Protein AF-K0VR30-F1 (afdb_monomer_lite)

Secondary structure (DSSP, 8-state):
-EEEEEE-SSSTT-EEEEETTEE--TTSS-HHHHHHHHHHHGGGTEE----S-GGG-S-GGG--SEEEEGGGS--HHHHSPPHHHHHHHHTT---HHHHHHHHHHHHHHHHHHHHHHHHHHHHHHHHHHHHHHTT--GGGS-HHHHHHH-HHHHHHHHHHHHHHHTT-TT---HHHHHHHHHHHHH-HHHHTT--GGGTTTTS-HHHHHHHHHHHHHHHTT-HHHHHHHHHHHHHHHHHHHHHHHTT---TT--HHHHHHHHHHHHHHHHHHHHHHHHHHHHTTTPPP-HHHHHHHHHHHHHHHHHS---S-----------TTTS-HHHHHHHHHHHHHHHTSPPPHHHHHHHHHHHHHHHHHHT-TT-PPPP-

Structure (mmCIF, N/CA/C/O backbone):
data_AF-K0VR30-F1
#
_entry.id   AF-K0VR30-F1
#
loop_
_atom_site.group_PDB
_atom_site.id
_atom_site.type_symbol
_atom_site.label_atom_id
_atom_site.label_alt_id
_atom_site.label_comp_id
_atom_site.label_asym_id
_atom_site.label_entity_id
_atom_site.label_seq_id
_atom_site.pdbx_PDB_ins_code
_atom_site.Cartn_x
_atom_site.Cartn_y
_atom_site.Cartn_z
_atom_site.occupancy
_atom_site.B_iso_or_equiv
_atom_site.auth_seq_id
_atom_site.auth_comp_id
_atom_site.auth_asym_id
_atom_site.auth_atom_id
_atom_site.pdbx_PDB_model_num
ATOM 1 N N . GLY A 1 1 ? -15.282 23.813 6.719 1.00 61.53 1 GLY A N 1
ATOM 2 C CA . GLY A 1 1 ? -13.921 24.249 6.350 1.00 61.53 1 GLY A CA 1
ATOM 3 C C . GLY A 1 1 ? -13.277 23.206 5.471 1.00 61.53 1 GLY A C 1
ATOM 4 O O . GLY A 1 1 ? -12.903 23.521 4.351 1.00 61.53 1 GLY A O 1
ATOM 5 N N . LEU A 1 2 ? -13.187 21.976 5.981 1.00 75.00 2 LEU A N 1
ATOM 6 C CA . LEU A 1 2 ? -12.852 20.791 5.201 1.00 75.00 2 LEU A CA 1
ATOM 7 C C . LEU A 1 2 ? -13.997 20.460 4.234 1.00 75.00 2 LEU A C 1
ATOM 9 O O . LEU A 1 2 ? -15.159 20.566 4.629 1.00 75.00 2 LEU A O 1
ATOM 13 N N . GLN A 1 3 ? -13.673 20.102 2.997 1.00 76.25 3 GLN A N 1
ATOM 14 C CA . GLN A 1 3 ? -14.635 19.766 1.947 1.00 76.25 3 GLN A CA 1
ATOM 15 C C . GLN A 1 3 ? -14.002 18.841 0.904 1.00 76.25 3 GLN A C 1
ATOM 17 O O . GLN A 1 3 ? -12.782 18.805 0.779 1.00 76.25 3 GLN A O 1
ATOM 22 N N . ILE A 1 4 ? -14.821 18.131 0.133 1.00 75.38 4 ILE A N 1
ATOM 23 C CA . ILE A 1 4 ? -14.371 17.415 -1.067 1.00 75.38 4 ILE A CA 1
ATOM 24 C C . ILE A 1 4 ? -14.332 18.422 -2.220 1.00 75.38 4 ILE A C 1
ATOM 26 O O . ILE A 1 4 ? -15.285 19.182 -2.393 1.00 75.38 4 ILE A O 1
ATOM 30 N N . ILE A 1 5 ? -13.234 18.462 -2.975 1.00 73.75 5 ILE A N 1
ATOM 31 C CA . ILE A 1 5 ? -13.038 19.441 -4.060 1.00 73.75 5 ILE A CA 1
ATOM 32 C C . ILE A 1 5 ? -12.992 18.819 -5.456 1.00 73.75 5 ILE A C 1
ATOM 34 O O . ILE A 1 5 ? -13.353 19.492 -6.418 1.00 73.75 5 ILE A O 1
ATOM 38 N N . SER A 1 6 ? -12.592 17.554 -5.582 1.00 66.12 6 SER A N 1
ATOM 39 C CA . SER A 1 6 ? -12.553 16.846 -6.866 1.00 66.12 6 SER A CA 1
ATOM 40 C C . SER A 1 6 ? -12.488 15.334 -6.677 1.00 66.12 6 SER A C 1
ATOM 42 O O . SER A 1 6 ? -12.072 14.843 -5.629 1.00 66.12 6 SER A O 1
ATOM 44 N N . SER A 1 7 ? -12.880 14.591 -7.712 1.00 61.94 7 SER A N 1
ATOM 45 C CA . SER A 1 7 ? -12.456 13.200 -7.893 1.00 61.94 7 SER A CA 1
ATOM 46 C C . SER A 1 7 ? -10.971 13.173 -8.254 1.00 61.94 7 SER A C 1
ATOM 48 O O . SER A 1 7 ? -10.553 13.918 -9.147 1.00 61.94 7 SER A O 1
ATOM 50 N N . SER A 1 8 ? -10.193 12.314 -7.603 1.00 60.81 8 SER A N 1
ATOM 51 C CA . SER A 1 8 ? -8.756 12.224 -7.853 1.00 60.81 8 SER A CA 1
ATOM 52 C C . SER A 1 8 ? -8.452 11.256 -8.999 1.00 60.81 8 SER A C 1
ATOM 54 O O . SER A 1 8 ? -9.124 10.242 -9.179 1.00 60.81 8 SER A O 1
ATOM 56 N N . LYS A 1 9 ? -7.438 11.573 -9.814 1.00 52.28 9 LYS A N 1
ATOM 57 C CA . LYS A 1 9 ? -7.102 10.820 -11.041 1.00 52.28 9 LYS A CA 1
ATOM 58 C C . LYS A 1 9 ? -6.224 9.582 -10.806 1.00 52.28 9 LYS A C 1
ATOM 60 O O . LYS A 1 9 ? -5.851 8.928 -11.772 1.00 52.28 9 LYS A O 1
ATOM 65 N N . GLY A 1 10 ? -5.876 9.269 -9.557 1.00 47.31 10 GLY A N 1
ATOM 66 C CA . GLY A 1 10 ? -4.815 8.306 -9.242 1.00 47.31 10 GLY A CA 1
ATOM 67 C C . GLY A 1 10 ? -5.242 7.012 -8.542 1.00 47.31 10 GLY A C 1
ATOM 68 O O . GLY A 1 10 ? -4.410 6.126 -8.380 1.00 47.31 10 GLY A O 1
ATOM 69 N N . ALA A 1 11 ? -6.498 6.891 -8.105 1.00 50.56 11 ALA A N 1
ATOM 70 C CA . ALA A 1 11 ? -7.054 5.666 -7.527 1.00 50.56 11 ALA A CA 1
ATOM 71 C C . ALA A 1 11 ? -8.573 5.595 -7.779 1.00 50.56 11 ALA A C 1
ATOM 73 O O . ALA A 1 11 ? -9.227 6.644 -7.807 1.00 50.56 11 ALA A O 1
ATOM 74 N N . PRO A 1 12 ? -9.153 4.398 -7.976 1.00 51.44 12 PRO A N 1
ATOM 75 C CA . PRO A 1 12 ? -10.599 4.262 -8.116 1.00 51.44 12 PRO A CA 1
ATOM 76 C C . PRO A 1 12 ? -11.307 4.819 -6.867 1.00 51.44 12 PRO A C 1
ATOM 78 O O . PRO A 1 12 ? -10.775 4.746 -5.758 1.00 51.44 12 PRO A O 1
ATOM 81 N N . ASP A 1 13 ? -12.427 5.511 -7.098 1.00 61.06 13 ASP A N 1
ATOM 82 C CA . ASP A 1 13 ? -13.278 6.179 -6.098 1.00 61.06 13 ASP A CA 1
ATOM 83 C C . ASP A 1 13 ? -12.551 7.090 -5.091 1.00 61.06 13 ASP A C 1
ATOM 85 O O . ASP A 1 13 ? -13.059 7.395 -4.009 1.00 61.06 13 ASP A O 1
ATOM 89 N N . SER A 1 14 ? -11.361 7.571 -5.456 1.00 67.25 14 SER A N 1
ATOM 90 C CA . SER A 1 14 ? -10.595 8.505 -4.638 1.00 67.25 14 SER A CA 1
ATOM 91 C C . SER A 1 14 ? -11.069 9.948 -4.813 1.00 67.25 14 SER A C 1
ATOM 93 O O . SER A 1 14 ? -11.477 10.387 -5.892 1.00 67.25 14 SER A O 1
ATOM 95 N N . VAL A 1 15 ? -11.010 10.708 -3.723 1.00 69.81 15 VAL A N 1
ATOM 96 C CA . VAL A 1 15 ? -11.437 12.105 -3.656 1.00 69.81 15 VAL A CA 1
ATOM 97 C C . VAL A 1 15 ? -10.327 12.972 -3.092 1.00 69.81 15 VAL A C 1
ATOM 99 O O . VAL A 1 15 ? -9.648 12.596 -2.138 1.00 69.81 15 VAL A O 1
ATOM 102 N N . ASP A 1 16 ? -10.165 14.160 -3.659 1.00 74.19 16 ASP A N 1
ATOM 103 C CA . ASP A 1 16 ? -9.279 15.180 -3.120 1.00 74.19 16 ASP A CA 1
ATOM 104 C C . ASP A 1 16 ? -10.036 16.019 -2.090 1.00 74.19 16 ASP A C 1
ATOM 106 O O . ASP A 1 16 ? -11.100 16.589 -2.362 1.00 74.19 16 ASP A O 1
ATOM 110 N N . LEU A 1 17 ? -9.474 16.107 -0.888 1.00 77.50 17 LEU A N 1
ATOM 111 C CA . LEU A 1 17 ? -9.947 16.990 0.164 1.00 77.50 17 LEU A CA 1
ATOM 112 C C . LEU A 1 17 ? -9.345 18.389 -0.015 1.00 77.50 17 LEU A C 1
ATOM 114 O O . LEU A 1 17 ? -8.188 18.573 -0.404 1.00 77.50 17 LEU A O 1
ATOM 118 N N . GLY A 1 18 ? -10.129 19.396 0.347 1.00 77.94 18 GLY A N 1
ATOM 119 C CA . GLY A 1 18 ? -9.718 20.787 0.409 1.00 77.94 18 GLY A CA 1
ATOM 120 C C . GLY A 1 18 ? -10.077 21.446 1.735 1.00 77.94 18 GLY A C 1
ATOM 121 O O . GLY A 1 18 ? -11.019 21.052 2.420 1.00 77.94 18 GLY A O 1
ATOM 122 N N . TRP A 1 19 ? -9.329 22.486 2.088 1.00 79.69 19 TRP A N 1
ATOM 123 C CA . TRP A 1 19 ? -9.576 23.348 3.235 1.00 79.69 19 TRP A CA 1
ATOM 124 C C . TRP A 1 19 ? -9.890 24.763 2.746 1.00 79.69 19 TRP A C 1
ATOM 126 O O . TRP A 1 19 ? -9.107 25.365 2.016 1.00 79.69 19 TRP A O 1
ATOM 136 N N . LYS A 1 20 ? -11.058 25.297 3.126 1.00 80.69 20 LYS A N 1
ATOM 137 C CA . LYS A 1 20 ? -11.549 26.628 2.715 1.00 80.69 20 LYS A CA 1
ATOM 138 C C . LYS A 1 20 ? -11.527 26.847 1.190 1.00 80.69 20 LYS A C 1
ATOM 140 O O . LYS A 1 20 ? -11.159 27.919 0.722 1.00 80.69 20 LYS A O 1
ATOM 145 N N . GLY A 1 21 ? -11.909 25.835 0.412 1.00 70.69 21 GLY A N 1
ATOM 146 C CA . GLY A 1 21 ? -11.935 25.936 -1.053 1.00 70.69 21 GLY A CA 1
ATOM 147 C C . GLY A 1 21 ? -10.614 25.635 -1.756 1.00 70.69 21 GLY A C 1
ATOM 148 O O . GLY A 1 21 ? -10.618 25.505 -2.975 1.00 70.69 21 GLY A O 1
ATOM 149 N N . GLN A 1 22 ? -9.505 25.483 -1.028 1.00 72.12 22 GLN A N 1
ATOM 150 C CA . GLN A 1 22 ? -8.202 25.168 -1.614 1.00 72.12 22 GLN A CA 1
ATOM 151 C C . GLN A 1 22 ? -7.828 23.708 -1.393 1.00 72.12 22 GLN A C 1
ATOM 153 O O . GLN A 1 22 ? -8.133 23.142 -0.345 1.00 72.12 22 GLN A O 1
ATOM 158 N N . ALA A 1 23 ? -7.144 23.104 -2.365 1.00 70.31 23 ALA A N 1
ATOM 159 C CA . ALA A 1 23 ? -6.596 21.761 -2.217 1.00 70.31 23 ALA A CA 1
ATOM 160 C C . ALA A 1 23 ? -5.686 21.678 -0.990 1.00 70.31 23 ALA A C 1
ATOM 162 O O . ALA A 1 23 ? -4.844 22.552 -0.777 1.00 70.31 23 ALA A O 1
ATOM 163 N N . LEU A 1 24 ? -5.852 20.620 -0.194 1.00 69.31 24 LEU A N 1
ATOM 164 C CA . LEU A 1 24 ? -4.962 20.314 0.922 1.00 69.31 24 LEU A CA 1
ATOM 165 C C . LEU A 1 24 ? -3.588 19.941 0.356 1.00 69.31 24 LEU A C 1
ATOM 167 O O . LEU A 1 24 ? -3.337 18.781 0.063 1.00 69.31 24 LEU A O 1
ATOM 171 N N . LYS A 1 25 ? -2.729 20.939 0.142 1.00 63.75 25 LYS A N 1
ATOM 172 C CA . LYS A 1 25 ? -1.299 20.816 -0.180 1.00 63.75 25 LYS A CA 1
ATOM 173 C C . LYS A 1 25 ? -0.484 21.409 0.968 1.00 63.75 25 LYS A C 1
ATOM 175 O O . LYS A 1 25 ? -0.978 22.299 1.660 1.00 63.75 25 LYS A O 1
ATOM 180 N N . SER A 1 26 ? 0.755 20.956 1.171 1.00 53.25 26 SER A N 1
ATOM 181 C CA . SER A 1 26 ? 1.626 21.471 2.245 1.00 53.25 26 SER A CA 1
ATOM 182 C C . SER A 1 26 ? 1.588 23.007 2.328 1.00 53.25 26 SER A C 1
ATOM 184 O O . SER A 1 26 ? 1.794 23.692 1.329 1.00 53.25 26 SER A O 1
ATOM 186 N N . GLY A 1 27 ? 1.233 23.539 3.505 1.00 56.50 27 GLY A N 1
ATOM 187 C CA . GLY A 1 27 ? 1.045 24.977 3.752 1.00 56.50 27 GLY A CA 1
ATOM 188 C C . GLY A 1 27 ? -0.368 25.542 3.515 1.00 56.50 27 GLY A C 1
ATOM 189 O O . GLY A 1 27 ? -0.652 26.641 3.978 1.00 56.50 27 GLY A O 1
ATOM 190 N N . ALA A 1 28 ? -1.283 24.810 2.868 1.00 67.31 28 ALA A N 1
ATOM 191 C CA . ALA A 1 28 ? -2.651 25.271 2.571 1.00 67.31 28 ALA A CA 1
ATOM 192 C C . ALA A 1 28 ? -3.639 25.143 3.750 1.00 67.31 28 ALA A C 1
ATOM 194 O O . ALA A 1 28 ? -4.726 25.723 3.732 1.00 67.31 28 ALA A O 1
ATOM 195 N N . ALA A 1 29 ? -3.280 24.382 4.786 1.00 70.88 29 ALA A N 1
ATOM 196 C CA . ALA A 1 29 ? -4.086 24.217 5.989 1.00 70.88 29 ALA A CA 1
ATOM 197 C C . ALA A 1 29 ? -3.199 24.189 7.247 1.00 70.88 29 ALA A C 1
ATOM 199 O O . ALA A 1 29 ? -2.026 23.818 7.154 1.00 70.88 29 ALA A O 1
ATOM 200 N N . PRO A 1 30 ? -3.741 24.567 8.419 1.00 76.88 30 PRO A N 1
ATOM 201 C CA . PRO A 1 30 ? -3.061 24.382 9.698 1.00 76.88 30 PRO A CA 1
ATOM 202 C C . PRO A 1 30 ? -2.688 22.913 9.932 1.00 76.88 30 PRO A C 1
ATOM 204 O O . PRO A 1 30 ? -3.398 22.009 9.482 1.00 76.88 30 PRO A O 1
ATOM 207 N N . LYS A 1 31 ? -1.591 22.666 10.657 1.00 65.19 31 LYS A N 1
ATOM 208 C CA . LYS A 1 31 ? -1.090 21.310 10.942 1.00 65.19 31 LYS A CA 1
ATOM 209 C C . LYS A 1 31 ? -2.146 20.445 11.636 1.00 65.19 31 LYS A C 1
ATOM 211 O O . LYS A 1 31 ? -2.283 19.270 11.319 1.00 65.19 31 LYS A O 1
ATOM 216 N N . GLU A 1 32 ? -2.955 21.048 12.495 1.00 71.88 32 GLU A N 1
ATOM 217 C CA . GLU A 1 32 ? -4.035 20.395 13.232 1.00 71.88 32 GLU A CA 1
ATOM 218 C C . GLU A 1 32 ? -5.102 19.810 12.297 1.00 71.88 32 GLU A C 1
ATOM 220 O O . GLU A 1 32 ? -5.720 18.798 12.616 1.00 71.88 32 GLU A O 1
ATOM 225 N N . VAL A 1 33 ? -5.314 20.420 11.123 1.00 71.81 33 VAL A N 1
ATOM 226 C CA . VAL A 1 33 ? -6.245 19.901 10.112 1.00 71.81 33 VAL A CA 1
ATOM 227 C C . VAL A 1 33 ? -5.669 18.648 9.458 1.00 71.81 33 VAL A C 1
ATOM 229 O O . VAL A 1 33 ? -6.391 17.669 9.285 1.00 71.81 33 VAL A O 1
ATOM 232 N N . TYR A 1 34 ? -4.375 18.649 9.132 1.00 67.81 34 TYR A N 1
ATOM 233 C CA . TYR A 1 34 ? -3.696 17.473 8.582 1.00 67.81 34 TYR A CA 1
ATOM 234 C C . TYR A 1 34 ? -3.684 16.309 9.569 1.00 67.81 34 TYR A C 1
ATOM 236 O O . TYR A 1 34 ? -4.061 15.196 9.195 1.00 67.81 34 TYR A O 1
ATOM 244 N N . ASP A 1 35 ? -3.316 16.593 10.819 1.00 66.50 35 ASP A N 1
ATOM 245 C CA . ASP A 1 35 ? -3.274 15.611 11.900 1.00 66.50 35 ASP A CA 1
ATOM 246 C C . ASP A 1 35 ? -4.688 15.038 12.142 1.00 66.50 35 ASP A C 1
ATOM 248 O O . ASP A 1 35 ? -4.871 13.823 12.152 1.00 66.50 35 ASP A O 1
ATOM 252 N N . TYR A 1 36 ? -5.730 15.882 12.173 1.00 73.38 36 TYR A N 1
ATOM 253 C CA . TYR A 1 36 ? -7.118 15.421 12.305 1.00 73.38 36 TYR A CA 1
ATOM 254 C C . TYR A 1 36 ? -7.551 14.477 11.175 1.00 73.38 36 TYR A C 1
ATOM 256 O O . TYR A 1 36 ? -8.177 13.450 11.446 1.00 73.38 36 TYR A O 1
ATOM 264 N N . ILE A 1 37 ? -7.249 14.798 9.912 1.00 74.75 37 ILE A N 1
ATOM 265 C CA . ILE A 1 37 ? -7.615 13.927 8.783 1.00 74.75 37 ILE A CA 1
ATOM 266 C C . ILE A 1 37 ? -6.847 12.606 8.884 1.00 74.75 37 ILE A C 1
ATOM 268 O O . ILE A 1 37 ? -7.454 11.551 8.717 1.00 74.75 37 ILE A O 1
ATOM 272 N N . HIS A 1 38 ? -5.551 12.641 9.207 1.00 68.62 38 HIS A N 1
ATOM 273 C CA . HIS A 1 38 ? -4.744 11.430 9.382 1.00 68.62 38 HIS A CA 1
ATOM 274 C C . HIS A 1 38 ? -5.287 10.523 10.493 1.00 68.62 38 HIS A C 1
ATOM 276 O O . HIS A 1 38 ? -5.443 9.319 10.280 1.00 68.62 38 HIS A O 1
ATOM 282 N N . ASP A 1 39 ? -5.671 11.102 11.628 1.00 66.31 39 ASP A N 1
ATOM 283 C CA . ASP A 1 39 ? -6.153 10.359 12.793 1.00 66.31 39 ASP A CA 1
ATOM 284 C C . ASP A 1 39 ? -7.579 9.809 12.621 1.00 66.31 39 ASP A C 1
ATOM 286 O O . ASP A 1 39 ? -7.972 8.849 13.295 1.00 66.31 39 ASP A O 1
ATOM 290 N N . ASN A 1 40 ? -8.386 10.412 11.737 1.00 71.12 40 ASN A N 1
ATOM 291 C CA . ASN A 1 40 ? -9.813 10.099 11.624 1.00 71.12 40 ASN A CA 1
ATOM 292 C C . ASN A 1 40 ? -10.226 9.474 10.290 1.00 71.12 40 ASN A C 1
ATOM 294 O O . ASN A 1 40 ? -11.254 8.800 10.270 1.00 71.12 40 ASN A O 1
ATOM 298 N N . ALA A 1 41 ? -9.459 9.616 9.203 1.00 70.19 41 ALA A N 1
ATOM 299 C CA . ALA A 1 41 ? -9.807 9.045 7.896 1.00 70.19 41 ALA A CA 1
ATOM 300 C C . ALA A 1 41 ? -10.122 7.545 8.003 1.00 70.19 41 ALA A C 1
ATOM 302 O O . ALA A 1 41 ? -11.177 7.097 7.553 1.00 70.19 41 ALA A O 1
ATOM 303 N N . ALA A 1 42 ? -9.285 6.799 8.731 1.00 63.19 42 ALA A N 1
ATOM 304 C CA . ALA A 1 42 ? -9.477 5.370 8.958 1.00 63.19 42 ALA A CA 1
ATOM 305 C C . ALA A 1 42 ? -10.795 5.031 9.679 1.00 63.19 42 ALA A C 1
ATOM 307 O O . ALA A 1 42 ? -11.381 3.984 9.412 1.00 63.19 42 ALA A O 1
ATOM 308 N N . ARG A 1 43 ? -11.299 5.909 10.560 1.00 62.53 43 ARG A N 1
ATOM 309 C CA . ARG A 1 43 ? -12.578 5.710 11.275 1.00 62.53 43 ARG A CA 1
ATOM 310 C C . ARG A 1 43 ? -13.783 5.807 10.347 1.00 62.53 43 ARG A C 1
ATOM 312 O O . ARG A 1 43 ? -14.802 5.169 10.591 1.00 62.53 43 ARG A O 1
ATOM 319 N N . TYR A 1 44 ? -13.645 6.574 9.273 1.00 63.91 44 TYR A N 1
ATOM 320 C CA . TYR A 1 44 ? -14.622 6.661 8.192 1.00 63.91 44 TYR A CA 1
ATOM 321 C C . TYR A 1 44 ? -14.325 5.656 7.069 1.00 63.91 44 TYR A C 1
ATOM 323 O O . TYR A 1 44 ? -14.891 5.755 5.986 1.00 63.91 44 TYR A O 1
ATOM 331 N N . GLY A 1 45 ? -13.427 4.698 7.335 1.00 58.25 45 GLY A N 1
ATOM 332 C CA . GLY A 1 45 ? -12.933 3.701 6.391 1.00 58.25 45 GLY A CA 1
ATOM 333 C C . GLY A 1 45 ? -12.347 4.310 5.125 1.00 58.25 45 GLY A C 1
ATOM 334 O O . GLY A 1 45 ? -12.410 3.706 4.063 1.00 58.25 45 GLY A O 1
ATOM 335 N N . MET A 1 46 ? -11.758 5.494 5.248 1.00 70.06 46 MET A N 1
ATOM 336 C CA . MET A 1 46 ? -10.928 6.096 4.223 1.00 70.06 46 MET A CA 1
ATOM 337 C C . MET A 1 46 ? -9.459 5.799 4.525 1.00 70.06 46 MET A C 1
ATOM 339 O O . MET A 1 46 ? -9.041 5.715 5.682 1.00 70.06 46 MET A O 1
ATOM 343 N N . TYR A 1 47 ? -8.663 5.631 3.485 1.00 65.19 47 TYR A N 1
ATOM 344 C CA . TYR A 1 47 ? -7.213 5.548 3.569 1.00 65.19 47 TYR A CA 1
ATOM 345 C C . TYR A 1 47 ? -6.602 6.556 2.603 1.00 65.19 47 TYR A C 1
ATOM 347 O O . TYR A 1 47 ? -7.284 7.068 1.720 1.00 65.19 47 TYR A O 1
ATOM 355 N N . PHE A 1 48 ? -5.322 6.859 2.777 1.00 68.19 48 PHE A N 1
ATOM 356 C CA . PHE A 1 48 ? -4.584 7.663 1.811 1.00 68.19 48 PHE A CA 1
ATOM 357 C C . PHE A 1 48 ? -4.071 6.715 0.730 1.00 68.19 48 PHE A C 1
ATOM 359 O O . PHE A 1 48 ? -3.169 5.921 1.025 1.00 68.19 48 PHE A O 1
ATOM 366 N N . PRO A 1 49 ? -4.669 6.715 -0.476 1.00 56.03 49 PRO A N 1
ATOM 367 C CA . PRO A 1 49 ? -4.241 5.820 -1.529 1.00 56.03 49 PRO A CA 1
ATOM 368 C C . PRO A 1 49 ? -2.797 6.107 -1.897 1.00 56.03 49 PRO A C 1
ATOM 370 O O . PRO A 1 49 ? -2.319 7.243 -1.831 1.00 56.03 49 PRO A O 1
ATOM 373 N N . VAL A 1 50 ? -2.096 5.049 -2.288 1.00 56.31 50 VAL A N 1
ATOM 374 C CA . VAL A 1 50 ? -0.878 5.233 -3.057 1.00 56.31 50 VAL A CA 1
ATOM 375 C C . VAL A 1 50 ? -1.325 5.376 -4.505 1.00 56.31 50 VAL A C 1
ATOM 377 O O . VAL A 1 50 ? -1.900 4.444 -5.063 1.00 56.31 50 VAL A O 1
ATOM 380 N N . THR A 1 51 ? -1.217 6.595 -5.027 1.00 50.28 51 THR A N 1
ATOM 381 C CA . THR A 1 51 ? -1.665 6.972 -6.367 1.00 50.28 51 THR A CA 1
ATOM 382 C C . THR A 1 51 ? -0.490 6.995 -7.334 1.00 50.28 51 THR A C 1
ATOM 384 O O . THR A 1 51 ? 0.615 7.375 -6.952 1.00 50.28 51 THR A O 1
ATOM 387 N N . ASP A 1 52 ? -0.761 6.685 -8.604 1.00 43.12 52 ASP A N 1
ATOM 388 C CA . ASP A 1 52 ? 0.215 6.706 -9.706 1.00 43.12 52 ASP A CA 1
ATOM 389 C C . ASP A 1 52 ? 0.643 8.141 -10.119 1.00 43.12 52 ASP A C 1
ATOM 391 O O . ASP A 1 52 ? 0.952 8.386 -11.287 1.00 43.12 52 ASP A O 1
ATOM 395 N N . ASP A 1 53 ? 0.621 9.129 -9.210 1.00 39.34 53 ASP A N 1
ATOM 396 C CA . ASP A 1 53 ? 0.939 10.528 -9.531 1.00 39.34 53 ASP A CA 1
ATOM 397 C C . ASP A 1 53 ? 2.338 10.960 -9.035 1.00 39.34 53 ASP A C 1
ATOM 399 O O . ASP A 1 53 ? 2.521 11.255 -7.855 1.00 39.34 53 ASP A O 1
ATOM 403 N N . PRO A 1 54 ? 3.342 11.046 -9.928 1.00 42.25 54 PRO A N 1
ATOM 404 C CA . PRO A 1 54 ? 4.710 11.462 -9.617 1.00 42.25 54 PRO A CA 1
ATOM 405 C C . PRO A 1 54 ? 4.898 12.841 -8.979 1.00 42.25 54 PRO A C 1
ATOM 407 O O . PRO A 1 54 ? 5.912 13.035 -8.314 1.00 42.25 54 PRO A O 1
ATOM 410 N N . GLU A 1 55 ? 3.969 13.800 -9.115 1.00 37.28 55 GLU A N 1
ATOM 411 C CA . GLU A 1 55 ? 4.055 15.042 -8.315 1.00 37.28 55 GLU A CA 1
ATOM 412 C C . GLU A 1 55 ? 3.837 14.768 -6.810 1.00 37.28 55 GLU A C 1
ATOM 414 O O . GLU A 1 55 ? 4.215 15.574 -5.959 1.00 37.28 55 GLU A O 1
ATOM 419 N N . GLN A 1 56 ? 3.307 13.587 -6.462 1.00 39.78 56 GLN A N 1
ATOM 420 C CA . GLN A 1 56 ? 3.205 13.052 -5.104 1.00 39.78 56 GLN A CA 1
ATOM 421 C C . GLN A 1 56 ? 4.397 12.175 -4.683 1.00 39.78 56 GLN A C 1
ATOM 423 O O . GLN A 1 56 ? 4.372 11.575 -3.606 1.00 39.78 56 GLN A O 1
ATOM 428 N N . ALA A 1 57 ? 5.500 12.174 -5.440 1.00 36.34 57 ALA A N 1
ATOM 429 C CA . ALA A 1 57 ? 6.785 11.618 -5.008 1.00 36.34 57 ALA A CA 1
ATOM 430 C C . ALA A 1 57 ? 7.459 12.432 -3.876 1.00 36.34 57 ALA A C 1
ATOM 432 O O . ALA A 1 57 ? 8.630 12.206 -3.562 1.00 36.34 57 ALA A O 1
ATOM 433 N N . ALA A 1 58 ? 6.738 13.343 -3.224 1.00 32.44 58 ALA A N 1
ATOM 434 C CA . ALA A 1 58 ? 7.140 14.035 -2.007 1.00 32.44 58 ALA A CA 1
ATOM 435 C C . ALA A 1 58 ? 6.996 13.117 -0.758 1.00 32.44 58 ALA A C 1
ATOM 437 O O . ALA A 1 58 ? 6.330 12.079 -0.819 1.00 32.44 58 ALA A O 1
ATOM 438 N N . PRO A 1 59 ? 7.638 13.433 0.387 1.00 33.09 59 PRO A N 1
ATOM 439 C CA . PRO A 1 59 ? 7.412 12.738 1.662 1.00 33.09 59 PRO A CA 1
ATOM 440 C C . PRO A 1 59 ? 5.915 12.546 1.968 1.00 33.09 59 PRO A C 1
ATOM 442 O O . PRO A 1 59 ? 5.094 13.373 1.575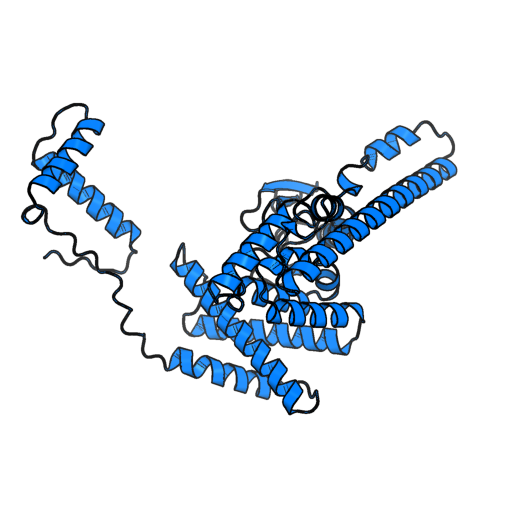 1.00 33.09 59 PRO A O 1
ATOM 445 N N . PHE A 1 60 ? 5.535 11.493 2.703 1.00 36.66 60 PHE A N 1
ATOM 446 C CA . PHE A 1 60 ? 4.124 11.210 3.031 1.00 36.66 60 PHE A CA 1
ATOM 447 C C . PHE A 1 60 ? 3.409 12.405 3.702 1.00 36.66 60 PHE A C 1
ATOM 449 O O . PHE A 1 60 ? 2.230 12.628 3.464 1.00 36.66 60 PHE A O 1
ATOM 456 N N . SER A 1 61 ? 4.141 13.237 4.454 1.00 33.69 61 SER A N 1
ATOM 457 C CA . SER A 1 61 ? 3.655 14.483 5.078 1.00 33.69 61 SER A CA 1
ATOM 458 C C . SER A 1 61 ? 3.326 15.622 4.099 1.00 33.69 61 SER A C 1
ATOM 460 O O . SER A 1 61 ? 2.753 16.634 4.493 1.00 33.69 61 SER A O 1
ATOM 462 N N . THR A 1 62 ? 3.700 15.465 2.832 1.00 35.06 62 THR A N 1
ATOM 463 C CA . THR A 1 62 ? 3.427 16.375 1.709 1.00 35.06 62 THR A CA 1
ATOM 464 C C . THR A 1 62 ? 2.401 15.798 0.735 1.00 35.06 62 THR A C 1
ATOM 466 O O . THR A 1 62 ? 2.021 16.501 -0.204 1.00 35.06 62 THR A O 1
ATOM 469 N N . ARG A 1 63 ? 1.938 14.552 0.953 1.00 50.88 63 ARG A N 1
ATOM 470 C CA . ARG A 1 63 ? 0.817 13.979 0.200 1.00 50.88 63 ARG A CA 1
ATOM 471 C C . ARG A 1 63 ? -0.388 14.871 0.420 1.00 50.88 63 ARG A C 1
ATOM 473 O O . ARG A 1 63 ? -0.740 15.195 1.555 1.00 50.88 63 ARG A O 1
ATOM 480 N N . GLY A 1 64 ? -0.966 15.323 -0.684 1.00 54.03 64 GLY A N 1
ATOM 481 C CA . GLY A 1 64 ? -2.154 16.147 -0.627 1.00 54.03 64 GLY A CA 1
ATOM 482 C C . GLY A 1 64 ? -3.313 15.410 0.044 1.00 54.03 64 GLY A C 1
ATOM 483 O O . GLY A 1 64 ? -3.238 14.212 0.312 1.00 54.03 64 GLY A O 1
ATOM 484 N N . GLY A 1 65 ? -4.404 16.124 0.313 1.00 62.28 65 GLY A N 1
ATOM 485 C CA . GLY A 1 65 ? -5.599 15.597 0.978 1.00 62.28 65 GLY A CA 1
ATOM 486 C C . GLY A 1 65 ? -6.380 14.535 0.198 1.00 62.28 65 GLY A C 1
ATOM 487 O O . GLY A 1 65 ? -7.586 14.460 0.366 1.00 62.28 65 GLY A O 1
ATOM 488 N N . THR A 1 66 ? -5.759 13.739 -0.667 1.00 68.06 66 THR A N 1
ATOM 489 C CA . THR A 1 66 ? -6.433 12.668 -1.397 1.00 68.06 66 THR A CA 1
ATOM 490 C C . THR A 1 66 ? -6.708 11.492 -0.468 1.00 68.06 66 THR A C 1
ATOM 492 O O . THR A 1 66 ? -5.798 10.955 0.162 1.00 68.06 66 THR A O 1
ATOM 495 N N . VAL A 1 67 ? -7.963 11.061 -0.404 1.00 68.75 67 VAL A N 1
ATOM 496 C CA . VAL A 1 67 ? -8.393 9.878 0.343 1.00 68.75 67 VAL A CA 1
ATOM 497 C C . VAL A 1 67 ? -9.217 8.967 -0.556 1.00 68.75 67 VAL A C 1
ATOM 499 O O . VAL A 1 67 ? -9.924 9.428 -1.447 1.00 68.75 67 VAL A O 1
ATOM 502 N N . ALA A 1 68 ? -9.127 7.665 -0.328 1.00 63.03 68 ALA A N 1
ATOM 503 C CA . ALA A 1 68 ? -9.898 6.647 -1.023 1.00 63.03 68 ALA A CA 1
ATOM 504 C C . ALA A 1 68 ? -10.668 5.802 -0.001 1.00 63.03 68 ALA A C 1
ATOM 506 O O . ALA A 1 68 ? -10.165 5.567 1.103 1.00 63.03 68 ALA A O 1
ATOM 507 N N . PRO A 1 69 ? -11.879 5.338 -0.330 1.00 57.22 69 PRO A N 1
ATOM 508 C CA . PRO A 1 69 ? -12.602 4.384 0.497 1.00 57.22 69 PRO A CA 1
ATOM 509 C C . PRO A 1 69 ? -11.881 3.027 0.519 1.00 57.22 69 PRO A C 1
ATOM 511 O O . PRO A 1 69 ? -11.486 2.506 -0.523 1.00 57.22 69 PRO A O 1
ATOM 514 N N . ARG A 1 70 ? -11.715 2.420 1.700 1.00 54.56 70 ARG A N 1
ATOM 515 C CA . ARG A 1 70 ? -11.134 1.075 1.852 1.00 54.56 70 ARG A CA 1
ATOM 516 C C . ARG A 1 70 ? -11.966 0.056 1.071 1.00 54.56 70 ARG A C 1
ATOM 518 O O . ARG A 1 70 ? -13.177 -0.026 1.257 1.00 54.56 70 ARG A O 1
ATOM 525 N N . GLY A 1 71 ? -11.309 -0.727 0.213 1.00 50.59 71 GLY A N 1
ATOM 526 C CA . GLY A 1 71 ? -11.978 -1.703 -0.646 1.00 50.59 71 GLY A CA 1
ATOM 527 C C . GLY A 1 71 ? -12.918 -1.085 -1.681 1.00 50.59 71 GLY A C 1
ATOM 528 O O . GLY A 1 71 ? -13.915 -1.725 -2.007 1.00 50.59 71 GLY A O 1
ATOM 529 N N . ASN A 1 72 ? -12.644 0.154 -2.118 1.00 50.16 72 ASN A N 1
ATOM 530 C CA . ASN A 1 72 ? -13.390 0.867 -3.160 1.00 50.16 72 ASN A CA 1
ATOM 531 C C . ASN A 1 72 ? -14.910 0.954 -2.890 1.00 50.16 72 ASN A C 1
ATOM 533 O O . ASN A 1 72 ? -15.750 1.006 -3.783 1.00 50.16 72 ASN A O 1
ATOM 537 N N . ARG A 1 73 ? -15.284 0.914 -1.606 1.00 51.28 73 ARG A N 1
ATOM 538 C CA . ARG A 1 73 ? -16.665 0.916 -1.124 1.00 51.28 73 ARG A CA 1
ATOM 539 C C . ARG A 1 73 ? -16.788 1.849 0.061 1.00 51.28 73 ARG A C 1
ATOM 541 O O . ARG A 1 73 ? -15.931 1.875 0.938 1.00 51.28 73 ARG A O 1
ATOM 548 N N . VAL A 1 74 ? -17.897 2.579 0.120 1.00 55.12 74 VAL A N 1
ATOM 549 C CA . VAL A 1 74 ? -18.235 3.398 1.286 1.00 55.12 74 VAL A CA 1
ATOM 550 C C . VAL A 1 74 ? -18.232 2.499 2.522 1.00 55.12 74 VAL A C 1
ATOM 552 O O . VAL A 1 74 ? -18.965 1.510 2.580 1.00 55.12 74 VAL A O 1
ATOM 555 N N . ALA A 1 75 ? -17.375 2.818 3.490 1.00 58.75 75 ALA A N 1
ATOM 556 C CA . ALA A 1 75 ? -17.260 2.044 4.715 1.00 58.75 75 ALA A CA 1
ATOM 557 C C . ALA A 1 75 ? -18.620 1.940 5.410 1.00 58.75 75 ALA A C 1
ATOM 559 O O . ALA A 1 75 ? -19.386 2.905 5.418 1.00 58.75 75 ALA A O 1
ATOM 560 N N . GLN A 1 76 ? -18.911 0.814 6.064 1.00 63.28 76 GLN A N 1
ATOM 561 C CA . GLN A 1 76 ? -20.201 0.627 6.744 1.00 63.28 76 GLN A CA 1
ATOM 562 C C . GLN A 1 76 ? -20.498 1.741 7.754 1.00 63.28 76 GLN A C 1
ATOM 564 O O . GLN A 1 76 ? -21.633 2.197 7.880 1.00 63.28 76 GLN A O 1
ATOM 569 N N . ARG A 1 77 ? -19.461 2.269 8.420 1.00 64.00 77 ARG A N 1
ATOM 570 C CA . ARG A 1 77 ? -19.610 3.424 9.312 1.00 64.00 77 ARG A CA 1
ATOM 571 C C . ARG A 1 77 ? -20.092 4.682 8.584 1.00 64.00 77 ARG A C 1
ATOM 573 O O . ARG A 1 77 ? -20.858 5.441 9.176 1.00 64.00 77 ARG A O 1
ATOM 580 N N . ALA A 1 78 ? -19.654 4.901 7.347 1.00 59.38 78 ALA A N 1
ATOM 581 C CA . ALA A 1 78 ? -20.033 6.045 6.523 1.00 59.38 78 ALA A CA 1
ATOM 582 C C . ALA A 1 78 ? -21.453 5.921 5.932 1.00 59.38 78 ALA A C 1
ATOM 584 O O . ALA A 1 78 ? -22.029 6.931 5.545 1.00 59.38 78 ALA A O 1
ATOM 585 N N . LEU A 1 79 ? -22.040 4.716 5.926 1.00 62.25 79 LEU A N 1
ATOM 586 C CA . LEU A 1 79 ? -23.462 4.489 5.623 1.00 62.25 79 LEU A CA 1
ATOM 587 C C . LEU A 1 79 ? -24.376 4.678 6.849 1.00 62.25 79 LEU A C 1
ATOM 589 O O . LEU A 1 79 ? -25.594 4.768 6.711 1.00 62.25 79 LEU A O 1
ATOM 593 N N . GLY A 1 80 ? -23.798 4.716 8.052 1.00 61.41 80 GLY A N 1
ATOM 594 C CA . GLY A 1 80 ? -24.515 4.991 9.294 1.00 61.41 80 GLY A CA 1
ATOM 595 C C . GLY A 1 80 ? -24.817 6.483 9.494 1.00 61.41 80 GLY A C 1
ATOM 596 O O . GLY A 1 80 ? -24.262 7.329 8.794 1.00 61.41 80 GLY A O 1
ATOM 597 N N . PRO A 1 81 ? -25.651 6.838 10.489 1.00 62.12 81 PRO A N 1
ATOM 598 C CA . PRO A 1 81 ? -25.992 8.230 10.767 1.00 62.12 81 PRO A CA 1
ATOM 599 C C . PRO A 1 81 ? -24.740 9.069 11.064 1.00 62.12 81 PRO A C 1
ATOM 601 O O . PRO A 1 81 ? -23.780 8.602 11.704 1.00 62.12 81 PRO A O 1
ATOM 604 N N . SER A 1 82 ? -24.749 10.315 10.584 1.00 64.88 82 SER A N 1
ATOM 605 C CA . SER A 1 82 ? -23.672 11.270 10.841 1.00 64.88 82 SER A CA 1
ATOM 606 C C . SER A 1 82 ? -23.633 11.658 12.322 1.00 64.88 82 SER A C 1
ATOM 608 O O . SER A 1 82 ? -24.602 11.464 13.060 1.00 64.88 82 SER A O 1
ATOM 610 N N . THR A 1 83 ? -22.513 12.220 12.782 1.00 67.25 83 THR A N 1
ATOM 611 C CA . THR A 1 83 ? -22.417 12.742 14.155 1.00 67.25 83 THR A CA 1
ATOM 612 C C . THR A 1 83 ? -23.482 13.810 14.417 1.00 67.25 83 THR A C 1
ATOM 614 O O . THR A 1 83 ? -24.108 13.789 15.470 1.00 67.25 83 THR A O 1
ATOM 617 N N . GLU A 1 84 ? -23.766 14.670 13.437 1.00 66.62 84 GLU A N 1
ATOM 618 C CA . GLU A 1 84 ? -24.807 15.697 13.549 1.00 66.62 84 GLU A CA 1
ATOM 619 C C . GLU A 1 84 ? -26.219 15.102 13.634 1.00 66.62 84 GLU A C 1
ATOM 621 O O . GLU A 1 84 ? -27.046 15.594 14.401 1.00 66.62 84 GLU A O 1
ATOM 626 N N . ASP A 1 85 ? -26.507 14.026 12.895 1.00 69.56 85 ASP A N 1
ATOM 627 C CA . ASP A 1 85 ? -27.808 13.349 12.971 1.00 69.56 85 ASP A CA 1
ATOM 628 C C . ASP A 1 85 ? -27.996 12.638 14.315 1.00 69.56 85 ASP A C 1
ATOM 630 O O . ASP A 1 85 ? -29.086 12.679 14.893 1.00 69.56 85 ASP A O 1
ATOM 634 N N . ILE A 1 86 ? -26.923 12.040 14.849 1.00 72.06 86 ILE A N 1
ATOM 635 C CA . ILE A 1 86 ? -26.907 11.474 16.201 1.00 72.06 86 ILE A CA 1
ATOM 636 C C . ILE A 1 86 ? -27.182 12.588 17.217 1.00 72.06 86 ILE A C 1
ATOM 638 O O . ILE A 1 86 ? -28.096 12.454 18.028 1.00 72.06 86 ILE A O 1
ATOM 642 N N . ASP A 1 87 ? -26.477 13.713 17.140 1.00 71.31 87 ASP A N 1
ATOM 643 C CA . ASP A 1 87 ? -26.624 14.819 18.090 1.00 71.31 87 ASP A CA 1
ATOM 644 C C . ASP A 1 87 ? -28.022 15.443 18.037 1.00 71.31 87 ASP A C 1
ATOM 646 O O . ASP A 1 87 ? -28.639 15.681 19.079 1.00 71.31 87 ASP A O 1
ATOM 650 N N . ARG A 1 88 ? -28.579 15.615 16.831 1.00 76.62 88 ARG A N 1
ATOM 651 C CA . ARG A 1 88 ? -29.960 16.072 16.631 1.00 76.62 88 ARG A CA 1
ATOM 652 C C . ARG A 1 88 ? -30.966 15.099 17.248 1.00 76.62 88 ARG A C 1
ATOM 654 O O . ARG A 1 88 ? -31.904 15.542 17.906 1.00 76.62 88 ARG A O 1
ATOM 661 N N . SER A 1 89 ? -30.765 13.790 17.083 1.00 74.12 89 SER A N 1
ATOM 662 C CA . SER A 1 89 ? -31.646 12.767 17.669 1.00 74.12 89 SER A CA 1
ATOM 663 C C . SER A 1 89 ? -31.586 12.729 19.203 1.00 74.12 89 SER A C 1
ATOM 665 O O . SER A 1 89 ? -32.584 12.431 19.858 1.00 74.12 89 SER A O 1
ATOM 667 N N . LEU A 1 90 ? -30.438 13.088 19.787 1.00 79.25 90 LEU A N 1
ATOM 668 C CA . LEU A 1 90 ? -30.207 13.102 21.234 1.00 79.25 90 LEU A CA 1
ATOM 669 C C . LEU A 1 90 ? -30.532 14.455 21.889 1.00 79.25 90 LEU A C 1
ATOM 671 O O . LEU A 1 90 ? -30.495 14.567 23.116 1.00 79.25 90 LEU A O 1
ATOM 675 N N . ALA A 1 91 ? -30.883 15.483 21.110 1.00 78.75 91 ALA A N 1
ATOM 676 C CA . ALA A 1 91 ? -31.191 16.824 21.613 1.00 78.75 91 ALA A CA 1
ATOM 677 C C . ALA A 1 91 ? -32.350 16.837 22.630 1.00 78.75 91 ALA A C 1
ATOM 679 O O . ALA A 1 91 ? -32.344 17.650 23.554 1.00 78.75 91 ALA A O 1
ATOM 680 N N . GLY A 1 92 ? -33.295 15.894 22.513 1.00 79.88 92 GLY A N 1
ATOM 681 C CA . GLY A 1 92 ? -34.425 15.735 23.435 1.00 79.88 92 GLY A CA 1
ATOM 682 C C . GLY A 1 92 ? -34.069 15.194 24.829 1.00 79.88 92 GLY A C 1
ATOM 683 O O . GLY A 1 92 ? -34.923 15.196 25.712 1.00 79.88 92 GLY A O 1
ATOM 684 N N . ILE A 1 93 ? -32.830 14.741 25.059 1.00 80.44 93 ILE A N 1
ATOM 685 C CA . ILE A 1 93 ? -32.366 14.307 26.385 1.00 80.44 93 ILE A CA 1
ATOM 686 C C . ILE A 1 93 ? -32.003 15.550 27.204 1.00 80.44 93 ILE A C 1
ATOM 688 O O . ILE A 1 93 ? -31.027 16.228 26.902 1.00 80.44 93 ILE A O 1
ATOM 692 N N . GLY A 1 94 ? -32.780 15.859 28.245 1.00 66.94 94 GLY A N 1
ATOM 693 C CA . GLY A 1 94 ? -32.583 17.073 29.051 1.00 66.94 94 GLY A CA 1
ATOM 694 C C . GLY A 1 94 ? -31.297 17.096 29.891 1.00 66.94 94 GLY A C 1
ATOM 695 O O . GLY A 1 94 ? -30.771 18.171 30.154 1.00 66.94 94 GLY A O 1
ATOM 696 N N . ASP A 1 95 ? -30.775 15.932 30.288 1.00 84.56 95 ASP A N 1
ATOM 697 C CA . ASP A 1 95 ? -29.542 15.809 31.077 1.00 84.56 95 ASP A CA 1
ATOM 698 C C . ASP A 1 95 ? -28.310 15.672 30.164 1.00 84.56 95 ASP A C 1
ATOM 700 O O . ASP A 1 95 ? -28.170 14.695 29.421 1.00 84.56 95 ASP A O 1
ATOM 704 N N . ASP A 1 96 ? -27.384 16.629 30.255 1.00 74.44 96 ASP A N 1
ATOM 705 C CA . ASP A 1 96 ? -26.157 16.670 29.451 1.00 74.44 96 ASP A CA 1
ATOM 706 C C . ASP A 1 96 ? -25.241 15.462 29.647 1.00 74.44 96 ASP A C 1
ATOM 708 O O . ASP A 1 96 ? -24.629 14.977 28.690 1.00 74.44 96 ASP A O 1
ATOM 712 N N . LYS A 1 97 ? -25.149 14.933 30.868 1.00 73.81 97 LYS A N 1
ATOM 713 C CA . LYS A 1 97 ? -24.306 13.774 31.164 1.00 73.81 97 LYS A CA 1
ATOM 714 C C . LYS A 1 97 ? -24.899 12.513 30.545 1.00 73.81 97 LYS A C 1
ATOM 716 O O . LYS A 1 97 ? -24.164 11.707 29.968 1.00 73.81 97 LYS A O 1
ATOM 721 N N . VAL A 1 98 ? -26.222 12.358 30.610 1.00 70.25 98 VAL A N 1
ATOM 722 C CA . VAL A 1 98 ? -26.944 11.247 29.966 1.00 70.25 98 VAL A CA 1
ATOM 723 C C . VAL A 1 98 ? -26.854 11.354 28.443 1.00 70.25 98 VAL A C 1
ATOM 725 O O . VAL A 1 98 ? -26.614 10.346 27.773 1.00 70.25 98 VAL A O 1
ATOM 728 N N . ARG A 1 99 ? -26.964 12.567 27.890 1.00 70.88 99 ARG A N 1
ATOM 729 C CA . ARG A 1 99 ? -26.812 12.850 26.456 1.00 70.88 99 ARG A CA 1
ATOM 730 C C . ARG A 1 99 ? -25.436 12.423 25.943 1.00 70.88 99 ARG A C 1
ATOM 732 O O . ARG A 1 99 ? -25.355 11.622 25.015 1.00 70.88 99 ARG A O 1
ATOM 739 N N . GLN A 1 100 ? -24.361 12.874 26.595 1.00 72.50 100 GLN A N 1
ATOM 740 C CA . GLN A 1 100 ? -22.985 12.526 26.215 1.00 72.50 100 GLN A CA 1
ATOM 741 C C . GLN A 1 100 ? -22.693 11.027 26.356 1.00 72.50 100 GLN A C 1
ATOM 743 O O . GLN A 1 100 ? -22.006 10.443 25.517 1.00 72.50 100 GLN A O 1
ATOM 748 N N . LEU A 1 101 ? -23.200 10.382 27.410 1.00 71.38 101 LEU A N 1
ATOM 749 C CA . LEU A 1 101 ? -23.006 8.946 27.610 1.00 71.38 101 LEU A CA 1
ATOM 750 C C . LEU A 1 101 ? -23.741 8.126 26.540 1.00 71.38 101 LEU A C 1
ATOM 752 O O . LEU A 1 101 ? -23.193 7.154 26.018 1.00 71.38 101 LEU A O 1
ATOM 756 N N . THR A 1 102 ? -24.948 8.557 26.167 1.00 70.00 102 THR A N 1
ATOM 757 C CA . THR A 1 102 ? -25.733 7.946 25.086 1.00 70.00 102 THR A CA 1
ATOM 758 C C . THR A 1 102 ? -25.046 8.138 23.735 1.00 70.00 102 THR A C 1
ATOM 760 O O . THR A 1 102 ? -24.884 7.166 23.000 1.00 70.00 102 THR A O 1
ATOM 763 N N . GLN A 1 103 ? -24.550 9.346 23.448 1.00 72.31 103 GLN A N 1
ATOM 764 C CA . GLN A 1 103 ? -23.793 9.660 22.233 1.00 72.31 103 GLN A CA 1
ATOM 765 C C . GLN A 1 103 ? -22.574 8.740 22.081 1.00 72.31 103 GLN A C 1
ATOM 767 O O . GLN A 1 103 ? -22.422 8.086 21.049 1.00 72.31 103 GLN A O 1
ATOM 772 N N . ARG A 1 104 ? -21.751 8.607 23.134 1.00 72.50 104 ARG A N 1
ATOM 773 C CA . ARG A 1 104 ? -20.596 7.693 23.124 1.00 72.50 104 ARG A CA 1
ATOM 774 C C . ARG A 1 104 ? -21.021 6.250 22.888 1.00 72.50 104 ARG A C 1
ATOM 776 O O . ARG A 1 104 ? -20.423 5.577 22.061 1.00 72.50 104 ARG A O 1
ATOM 783 N N . ARG A 1 105 ? -22.067 5.771 23.568 1.00 70.81 105 ARG A N 1
ATOM 784 C CA . ARG A 1 105 ? -22.537 4.385 23.422 1.00 70.81 105 ARG A CA 1
ATOM 785 C C . ARG A 1 105 ? -23.020 4.082 22.003 1.00 70.81 105 ARG A C 1
ATOM 787 O O . ARG A 1 105 ? -22.700 3.016 21.476 1.00 70.81 105 ARG A O 1
ATOM 794 N N . VAL A 1 106 ? -23.761 5.002 21.383 1.00 74.19 106 VAL A N 1
ATOM 795 C CA . VAL A 1 106 ? -24.208 4.876 19.987 1.00 74.19 106 VAL A CA 1
ATOM 796 C C . VAL A 1 106 ? -23.002 4.839 19.050 1.00 74.19 106 VAL A C 1
ATOM 798 O O . VAL A 1 106 ? -22.891 3.911 18.253 1.00 74.19 106 VAL A O 1
ATOM 801 N N . GLN A 1 107 ? -22.055 5.771 19.199 1.00 70.56 107 GLN A N 1
ATOM 802 C CA . GLN A 1 107 ? -20.827 5.795 18.396 1.00 70.56 107 GLN A CA 1
ATOM 803 C C . GLN A 1 107 ? -20.015 4.500 18.547 1.00 70.56 107 GLN A C 1
ATOM 805 O O . GLN A 1 107 ? -19.707 3.863 17.543 1.00 70.56 107 GLN A O 1
ATOM 810 N N . THR A 1 108 ? -19.758 4.041 19.777 1.00 72.31 108 THR A N 1
ATOM 811 C CA . THR A 1 108 ? -19.058 2.771 20.038 1.00 72.31 108 THR A CA 1
ATOM 812 C C . THR A 1 108 ? -19.776 1.581 19.400 1.00 72.31 108 THR A C 1
ATOM 814 O O . THR A 1 108 ? -19.125 0.684 18.866 1.00 72.31 108 THR A O 1
ATOM 817 N N . THR A 1 109 ? -21.112 1.552 19.436 1.00 72.75 109 THR A N 1
ATOM 818 C CA . THR A 1 109 ? -21.899 0.455 18.849 1.00 72.75 109 THR A CA 1
ATOM 819 C C . THR A 1 109 ? -21.761 0.436 17.328 1.00 72.75 109 THR A C 1
ATOM 821 O O . THR A 1 109 ? -21.483 -0.619 16.760 1.00 72.75 109 THR A O 1
ATOM 824 N N . LEU A 1 110 ? -21.884 1.598 16.679 1.00 73.00 110 LEU A N 1
ATOM 825 C CA . LEU A 1 110 ? -21.706 1.735 15.231 1.00 73.00 110 LEU A CA 1
ATOM 826 C C . LEU A 1 110 ? -20.286 1.357 14.799 1.00 73.00 110 LEU A C 1
ATOM 828 O O . LEU A 1 110 ? -20.109 0.634 13.823 1.00 73.00 110 LEU A O 1
ATOM 832 N N . GLU A 1 111 ? -19.269 1.792 15.544 1.00 70.75 111 GLU A N 1
ATOM 833 C CA . GLU A 1 111 ? -17.880 1.404 15.285 1.00 70.75 111 GLU A CA 1
ATOM 834 C C . GLU A 1 111 ? -17.659 -0.101 15.451 1.00 70.75 111 GLU A C 1
ATOM 836 O O . GLU A 1 111 ? -16.959 -0.713 14.648 1.00 70.75 111 GLU A O 1
ATOM 841 N N . THR A 1 112 ? -18.262 -0.716 16.470 1.00 74.38 112 THR A N 1
ATOM 842 C CA . THR A 1 112 ? -18.140 -2.161 16.713 1.00 74.38 112 THR A CA 1
ATOM 843 C C . THR A 1 112 ? -18.779 -2.965 15.582 1.00 74.38 112 THR A C 1
ATOM 845 O O . THR A 1 112 ? -18.179 -3.924 15.101 1.00 74.38 112 THR A O 1
ATOM 848 N N . GLN A 1 113 ? -19.962 -2.553 15.117 1.00 72.94 113 GLN A N 1
ATOM 849 C CA . GLN A 1 113 ? -20.635 -3.177 13.975 1.00 72.94 113 GLN A CA 1
ATOM 850 C C . GLN A 1 113 ? -19.826 -3.019 12.685 1.00 72.94 113 GLN A C 1
ATOM 852 O O . GLN A 1 113 ? -19.622 -4.001 11.974 1.00 72.94 113 GLN A O 1
ATOM 857 N N . ALA A 1 114 ? -19.308 -1.816 12.416 1.00 70.25 114 ALA A N 1
ATOM 858 C CA . ALA A 1 114 ? -18.468 -1.566 11.250 1.00 70.25 114 ALA A CA 1
ATOM 859 C C . ALA A 1 114 ? -17.207 -2.444 11.264 1.00 70.25 114 ALA A C 1
ATOM 861 O O . ALA A 1 114 ? -16.913 -3.106 10.276 1.00 70.25 114 ALA A O 1
ATOM 862 N N . ARG A 1 115 ? -16.517 -2.544 12.410 1.00 74.25 115 ARG A N 1
ATOM 863 C CA . ARG A 1 115 ? -15.339 -3.417 12.559 1.00 74.25 115 ARG A CA 1
ATOM 864 C C . ARG A 1 115 ? -15.669 -4.895 12.352 1.00 74.25 115 ARG A C 1
ATOM 866 O O . ARG A 1 115 ? -14.852 -5.617 11.787 1.00 74.25 115 ARG A O 1
ATOM 873 N N . ALA A 1 116 ? -16.829 -5.354 12.820 1.00 77.75 116 ALA A N 1
ATOM 874 C CA . ALA A 1 116 ? -17.255 -6.739 12.641 1.00 77.75 116 ALA A CA 1
ATOM 875 C C . ALA A 1 116 ? -17.517 -7.067 11.162 1.00 77.75 116 ALA A C 1
ATOM 877 O O . ALA A 1 116 ? -17.082 -8.114 10.681 1.00 77.75 116 ALA A O 1
ATOM 878 N N . GLU A 1 117 ? -18.171 -6.163 10.429 1.00 78.94 117 GLU A N 1
ATOM 879 C CA . GLU A 1 117 ? -18.419 -6.350 8.998 1.00 78.94 117 GLU A CA 1
ATOM 880 C C . GLU A 1 117 ? -17.122 -6.239 8.182 1.00 78.94 117 GLU A C 1
ATOM 882 O O . GLU A 1 117 ? -16.867 -7.094 7.337 1.00 78.94 117 GLU A O 1
ATOM 887 N N . ASP A 1 118 ? -16.242 -5.282 8.490 1.00 76.44 118 ASP A N 1
ATOM 888 C CA . ASP A 1 118 ? -14.921 -5.177 7.855 1.00 76.44 118 ASP A CA 1
ATOM 889 C C . ASP A 1 118 ? -14.097 -6.459 8.062 1.00 76.44 118 ASP A C 1
ATOM 891 O O . ASP A 1 118 ? -13.468 -6.966 7.130 1.00 76.44 118 ASP A O 1
ATOM 895 N N . ALA A 1 119 ? -14.132 -7.034 9.271 1.00 80.69 119 ALA A N 1
ATOM 896 C CA . ALA A 1 119 ? -13.469 -8.302 9.564 1.00 80.69 119 ALA A CA 1
ATOM 897 C C . ALA A 1 119 ? -14.063 -9.460 8.749 1.00 80.69 119 ALA A C 1
ATOM 899 O O . ALA A 1 119 ? -13.311 -10.276 8.210 1.00 80.69 119 ALA A O 1
ATOM 900 N N . ARG A 1 120 ? -15.392 -9.513 8.606 1.00 84.19 120 ARG A N 1
ATOM 901 C CA . ARG A 1 120 ? -16.082 -10.511 7.780 1.00 84.19 120 ARG A CA 1
ATOM 902 C C . ARG A 1 120 ? -15.706 -10.379 6.302 1.00 84.19 120 ARG A C 1
ATOM 904 O O . ARG A 1 120 ? -15.422 -11.390 5.662 1.00 84.19 120 ARG A O 1
ATOM 911 N N . ILE A 1 121 ? -15.661 -9.159 5.766 1.00 83.38 121 ILE A N 1
ATOM 912 C CA . ILE A 1 121 ? -15.236 -8.893 4.383 1.00 83.38 121 ILE A CA 1
ATOM 913 C C . ILE A 1 121 ? -13.785 -9.341 4.189 1.00 83.38 121 ILE A C 1
ATOM 915 O O . ILE A 1 121 ? -13.486 -10.070 3.243 1.00 83.38 121 ILE A O 1
ATOM 919 N N . LYS A 1 122 ? -12.885 -8.965 5.106 1.00 83.00 122 LYS A N 1
ATOM 920 C CA . LYS A 1 122 ? -11.465 -9.340 5.042 1.00 83.00 122 LYS A CA 1
ATOM 921 C C . LYS A 1 122 ? -11.275 -10.857 5.070 1.00 83.00 122 LYS A C 1
ATOM 923 O O . LYS A 1 122 ? -10.496 -11.395 4.286 1.00 83.00 122 LYS A O 1
ATOM 928 N N . GLN A 1 123 ? -12.016 -11.560 5.927 1.00 85.94 123 GLN A N 1
ATOM 929 C CA . GLN A 1 123 ? -12.019 -13.024 5.965 1.00 85.94 123 GLN A CA 1
ATOM 930 C C . GLN A 1 123 ? -12.534 -13.628 4.656 1.00 85.94 123 GLN A C 1
ATOM 932 O O . GLN A 1 123 ? -11.925 -14.558 4.134 1.00 85.94 123 GLN A O 1
ATOM 937 N N . ALA A 1 124 ? -13.609 -13.078 4.089 1.00 88.31 124 ALA A N 1
ATOM 938 C CA . ALA A 1 124 ? -14.154 -13.550 2.823 1.00 88.31 124 ALA A CA 1
ATOM 939 C C . ALA A 1 124 ? -13.171 -13.358 1.655 1.00 88.31 124 ALA A C 1
ATOM 941 O O . ALA A 1 124 ? -12.993 -14.271 0.849 1.00 88.31 124 ALA A O 1
ATOM 942 N N . LYS A 1 125 ? -12.480 -12.212 1.587 1.00 86.94 125 LYS A N 1
ATOM 943 C CA . LYS A 1 125 ? -11.407 -11.975 0.606 1.00 86.94 125 LYS A CA 1
ATOM 944 C C . LYS A 1 125 ? -10.240 -12.942 0.800 1.00 86.94 125 LYS A C 1
ATOM 946 O O . LYS A 1 125 ? -9.732 -13.484 -0.177 1.00 86.94 125 LYS A O 1
ATOM 951 N N . ALA A 1 126 ? -9.819 -13.179 2.042 1.00 87.12 126 ALA A N 1
ATOM 952 C 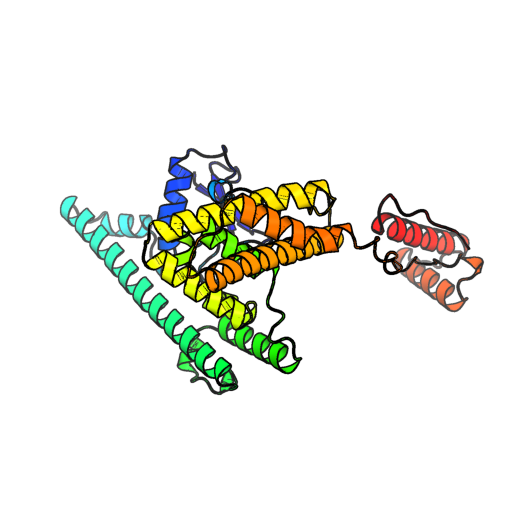CA . ALA A 1 126 ? -8.743 -14.121 2.338 1.00 87.12 126 ALA A CA 1
ATOM 953 C C . ALA A 1 126 ? -9.099 -15.548 1.895 1.00 87.12 126 ALA A C 1
ATOM 955 O O . ALA A 1 126 ? -8.274 -16.214 1.275 1.00 87.12 126 ALA A O 1
ATOM 956 N N . GLU A 1 127 ? -10.332 -15.990 2.152 1.00 89.12 127 GLU A N 1
ATOM 957 C CA . GLU A 1 127 ? -10.815 -17.307 1.733 1.00 89.12 127 GLU A CA 1
ATOM 958 C C . GLU A 1 127 ? -10.936 -17.421 0.210 1.00 89.12 127 GLU A C 1
ATOM 960 O O . GLU A 1 127 ? -10.496 -18.420 -0.359 1.00 89.12 127 GLU A O 1
ATOM 965 N N . LEU A 1 128 ? -11.449 -16.379 -0.461 1.00 90.00 128 LEU A N 1
ATOM 966 C CA . LEU A 1 128 ? -11.439 -16.286 -1.922 1.00 90.00 128 LEU A CA 1
ATOM 967 C C . LEU A 1 128 ? -10.020 -16.507 -2.448 1.00 90.00 128 LEU A C 1
ATOM 969 O O . LEU A 1 128 ? -9.788 -17.434 -3.217 1.00 90.00 128 LEU A O 1
ATOM 973 N N . TRP A 1 129 ? -9.054 -15.713 -1.988 1.00 87.06 129 TRP A N 1
ATOM 974 C CA . TRP A 1 129 ? -7.682 -15.814 -2.472 1.00 87.06 129 TRP A CA 1
ATOM 975 C C . TRP A 1 129 ? -7.003 -17.140 -2.125 1.00 87.06 129 TRP A C 1
ATOM 977 O O . TRP A 1 129 ? -6.257 -17.654 -2.951 1.00 87.06 129 TRP A O 1
ATOM 987 N N . ARG A 1 130 ? -7.304 -17.740 -0.967 1.00 88.31 130 ARG A N 1
ATOM 988 C CA . ARG A 1 130 ? -6.801 -19.070 -0.588 1.00 88.31 130 ARG A CA 1
ATOM 989 C C . ARG A 1 130 ? -7.201 -20.139 -1.607 1.00 88.31 130 ARG A C 1
ATOM 991 O O . ARG A 1 130 ? -6.413 -21.033 -1.908 1.00 88.31 130 ARG A O 1
ATOM 998 N N . VAL A 1 131 ? -8.425 -20.060 -2.128 1.00 89.94 131 VAL A N 1
ATOM 999 C CA . VAL A 1 131 ? -8.919 -20.971 -3.170 1.00 89.94 131 VAL A CA 1
ATOM 1000 C C . VAL A 1 131 ? -8.186 -20.726 -4.493 1.00 89.94 131 VAL A C 1
ATOM 1002 O O . VAL A 1 131 ? -7.743 -21.687 -5.121 1.00 89.94 131 VAL A O 1
ATOM 1005 N N . ILE A 1 132 ? -7.968 -19.464 -4.869 1.00 87.38 132 ILE A N 1
ATOM 1006 C CA . ILE A 1 132 ? -7.231 -19.100 -6.091 1.00 87.38 132 ILE A CA 1
ATOM 1007 C C . ILE A 1 132 ? -5.767 -19.546 -6.039 1.00 87.38 132 ILE A C 1
ATOM 1009 O O . ILE A 1 132 ? -5.268 -20.120 -7.004 1.00 87.38 132 ILE A O 1
ATOM 1013 N N . ASP A 1 133 ? -5.084 -19.353 -4.908 1.00 82.19 133 ASP A N 1
ATOM 1014 C CA . ASP A 1 133 ? -3.695 -19.800 -4.730 1.00 82.19 133 ASP A CA 1
ATOM 1015 C C . ASP A 1 133 ? -3.552 -21.321 -4.849 1.00 82.19 133 ASP A C 1
ATOM 1017 O O . ASP A 1 133 ? -2.504 -21.822 -5.251 1.00 82.19 133 ASP A O 1
ATOM 1021 N N . ALA A 1 134 ? -4.608 -22.066 -4.506 1.00 85.31 134 ALA A N 1
ATOM 1022 C CA . ALA A 1 134 ? -4.669 -23.514 -4.676 1.00 85.31 134 ALA A CA 1
ATOM 1023 C C . ALA A 1 134 ? -4.902 -23.940 -6.141 1.00 85.31 134 ALA A C 1
ATOM 1025 O O . ALA A 1 134 ? -5.100 -25.125 -6.408 1.00 85.31 134 ALA A O 1
ATOM 1026 N N . GLY A 1 135 ? -4.903 -22.992 -7.084 1.00 82.38 135 GLY A N 1
ATOM 1027 C CA . GLY A 1 135 ? -5.102 -23.226 -8.514 1.00 82.38 135 GLY A CA 1
ATOM 1028 C C . GLY A 1 135 ? -6.564 -23.405 -8.924 1.00 82.38 135 GLY A C 1
ATOM 1029 O O . GLY A 1 135 ? -6.827 -23.834 -10.046 1.00 82.38 135 GLY A O 1
ATOM 1030 N N . LYS A 1 136 ? -7.514 -23.108 -8.031 1.00 88.31 136 LYS A N 1
ATOM 1031 C CA . LYS A 1 136 ? -8.953 -23.177 -8.317 1.00 88.31 136 LYS A CA 1
ATOM 1032 C C . LYS A 1 136 ? -9.483 -21.841 -8.838 1.00 88.31 136 LYS A C 1
ATOM 1034 O O . LYS A 1 136 ? -8.788 -20.829 -8.811 1.00 88.31 136 LYS A O 1
ATOM 1039 N N . THR A 1 137 ? -10.722 -21.844 -9.313 1.00 87.69 137 THR A N 1
ATOM 1040 C CA . THR A 1 137 ? -11.390 -20.666 -9.876 1.00 87.69 137 THR A CA 1
ATOM 1041 C C . THR A 1 137 ? -12.225 -19.921 -8.833 1.00 87.69 137 THR A C 1
ATOM 1043 O O . THR A 1 137 ? -12.626 -20.514 -7.828 1.00 87.69 137 THR A O 1
ATOM 1046 N N . PRO A 1 138 ? -12.563 -18.635 -9.057 1.00 88.00 138 PRO A N 1
ATOM 1047 C CA . PRO A 1 138 ? -13.505 -17.932 -8.194 1.00 88.00 138 PRO A CA 1
ATOM 1048 C C . PRO A 1 138 ? -14.870 -18.627 -8.106 1.00 88.00 138 PRO A C 1
ATOM 1050 O O . PRO A 1 138 ? -15.544 -18.497 -7.090 1.00 88.00 138 PRO A O 1
ATOM 1053 N N . ASP A 1 139 ? -15.284 -19.383 -9.128 1.00 89.88 139 ASP A N 1
ATOM 1054 C CA . ASP A 1 139 ? -16.558 -20.112 -9.116 1.00 89.88 139 ASP A CA 1
ATOM 1055 C C . ASP A 1 139 ? -16.584 -21.289 -8.140 1.00 89.88 139 ASP A C 1
ATOM 1057 O O . ASP A 1 139 ? -17.657 -21.633 -7.640 1.00 89.88 139 ASP A O 1
ATOM 1061 N N . ASP A 1 140 ? -15.415 -21.828 -7.790 1.00 90.75 140 ASP A N 1
ATOM 1062 C CA . ASP A 1 140 ? -15.264 -22.866 -6.767 1.00 90.75 140 ASP A CA 1
ATOM 1063 C C . ASP A 1 140 ? -15.465 -22.322 -5.339 1.00 90.75 140 ASP A C 1
ATOM 1065 O O . ASP A 1 140 ? -15.544 -23.090 -4.377 1.00 90.75 140 ASP A O 1
ATOM 1069 N N . VAL A 1 141 ? -15.549 -20.996 -5.176 1.00 90.81 141 VAL A N 1
ATOM 1070 C CA . VAL A 1 141 ? -15.798 -20.337 -3.890 1.00 90.81 141 VAL A CA 1
ATOM 1071 C C . VAL A 1 141 ? -17.309 -20.245 -3.627 1.00 90.81 141 VAL A C 1
ATOM 1073 O O . VAL A 1 141 ? -18.056 -19.775 -4.502 1.00 90.81 141 VAL A O 1
ATOM 1076 N N . PRO A 1 142 ? -17.787 -20.618 -2.417 1.00 93.25 142 PRO A N 1
ATOM 1077 C CA . PRO A 1 142 ? -19.194 -20.491 -2.044 1.00 93.25 142 PRO A CA 1
ATOM 1078 C C . PRO A 1 142 ? -19.756 -19.098 -2.335 1.00 93.25 142 PRO A C 1
ATOM 1080 O O . PRO A 1 142 ? -19.080 -18.080 -2.148 1.00 93.25 142 PRO A O 1
ATOM 1083 N N . ARG A 1 143 ? -21.009 -19.045 -2.800 1.00 88.62 143 ARG A N 1
ATOM 1084 C CA . ARG A 1 143 ? -21.652 -17.800 -3.247 1.00 88.62 143 ARG A CA 1
ATOM 1085 C C . ARG A 1 143 ? -21.657 -16.744 -2.145 1.00 88.62 143 ARG A C 1
ATOM 1087 O O . ARG A 1 143 ? -21.421 -15.574 -2.425 1.00 88.62 143 ARG A O 1
ATOM 1094 N N . GLU A 1 144 ? -21.875 -17.159 -0.907 1.00 88.06 144 GLU A N 1
ATOM 1095 C CA . GLU A 1 144 ? -21.918 -16.302 0.275 1.00 88.06 144 GLU A CA 1
ATOM 1096 C C . GLU A 1 144 ? -20.562 -15.624 0.518 1.00 88.06 144 GLU A C 1
ATOM 1098 O O . GLU A 1 144 ? -20.506 -14.433 0.827 1.00 88.06 144 GLU A O 1
ATOM 1103 N N . ILE A 1 145 ? -19.462 -16.359 0.315 1.00 88.81 145 ILE A N 1
ATOM 1104 C CA . ILE A 1 145 ? -18.097 -15.835 0.448 1.00 88.81 145 ILE A CA 1
ATOM 1105 C C . ILE A 1 145 ? -17.794 -14.872 -0.699 1.00 88.81 145 ILE A C 1
ATOM 1107 O O . ILE A 1 145 ? -17.286 -13.782 -0.454 1.00 88.81 145 ILE A O 1
ATOM 1111 N N . ARG A 1 146 ? -18.173 -15.208 -1.937 1.00 85.12 146 ARG A N 1
ATOM 1112 C CA . ARG A 1 146 ? -18.027 -14.290 -3.080 1.00 85.12 146 ARG A CA 1
ATOM 1113 C C . ARG A 1 146 ? -18.804 -12.990 -2.893 1.00 85.12 146 ARG A C 1
ATOM 1115 O O . ARG A 1 146 ? -18.286 -11.915 -3.182 1.00 85.12 146 ARG A O 1
ATOM 1122 N N . GLN A 1 147 ? -20.035 -13.076 -2.392 1.00 83.12 147 GLN A N 1
ATOM 1123 C CA . GLN A 1 147 ? -20.865 -11.906 -2.107 1.00 83.12 147 GLN A CA 1
ATOM 1124 C C . GLN A 1 147 ? -20.248 -11.025 -1.019 1.00 83.12 147 GLN A C 1
ATOM 1126 O O . GLN A 1 147 ? -20.182 -9.808 -1.195 1.00 83.12 147 GLN A O 1
ATOM 1131 N N . ALA A 1 148 ? -19.763 -11.632 0.067 1.00 84.44 148 ALA A N 1
ATOM 1132 C CA . ALA A 1 148 ? -19.112 -10.915 1.159 1.00 84.44 148 ALA A CA 1
ATOM 1133 C C . ALA A 1 148 ? -17.765 -10.296 0.741 1.00 84.44 148 ALA A C 1
ATOM 1135 O O . ALA A 1 148 ? -17.495 -9.148 1.082 1.00 84.44 148 ALA A O 1
ATOM 1136 N N . ALA A 1 149 ? -16.946 -11.011 -0.038 1.00 81.12 149 ALA A N 1
ATOM 1137 C CA . ALA A 1 149 ? -15.689 -10.495 -0.587 1.00 81.12 149 ALA A CA 1
ATOM 1138 C C . ALA A 1 149 ? -15.926 -9.339 -1.574 1.00 81.12 149 ALA A C 1
ATOM 1140 O O . ALA A 1 149 ? -15.138 -8.396 -1.637 1.00 81.12 149 ALA A O 1
ATOM 1141 N N . GLY A 1 150 ? -17.040 -9.396 -2.309 1.00 82.44 150 GLY A N 1
ATOM 1142 C CA . GLY A 1 150 ? -17.460 -8.388 -3.271 1.00 82.44 150 GLY A CA 1
ATOM 1143 C C . GLY A 1 150 ? -17.051 -8.701 -4.711 1.00 82.44 150 GLY A C 1
ATOM 1144 O O . GLY A 1 150 ? -16.083 -9.411 -4.974 1.00 82.44 150 GLY A O 1
ATOM 1145 N N . MET A 1 151 ? -17.804 -8.135 -5.662 1.00 75.44 151 MET A N 1
ATOM 1146 C CA . MET A 1 151 ? -17.616 -8.372 -7.101 1.00 75.44 151 MET A CA 1
ATOM 1147 C C . MET A 1 151 ? -16.236 -7.951 -7.611 1.00 75.44 151 MET A C 1
ATOM 1149 O O . MET A 1 151 ? -15.693 -8.604 -8.495 1.00 75.44 151 MET A O 1
ATOM 1153 N N . GLU A 1 152 ? -15.650 -6.900 -7.046 1.00 73.12 152 GLU A N 1
ATOM 1154 C CA . GLU A 1 152 ? -14.319 -6.432 -7.437 1.00 73.12 152 GLU A CA 1
ATOM 1155 C C . GLU A 1 152 ? -13.226 -7.424 -7.051 1.00 73.12 152 GLU A C 1
ATOM 1157 O O . GLU A 1 152 ? -12.401 -7.766 -7.891 1.00 73.12 152 GLU A O 1
ATOM 1162 N N . ALA A 1 153 ? -13.255 -7.954 -5.822 1.00 79.25 153 ALA A N 1
ATOM 1163 C CA . ALA A 1 153 ? -12.305 -8.974 -5.381 1.00 79.25 153 ALA A CA 1
ATOM 1164 C C . ALA A 1 153 ? -12.403 -10.231 -6.260 1.00 79.25 153 ALA A C 1
ATOM 1166 O O . ALA A 1 153 ? -11.388 -10.801 -6.659 1.00 79.25 153 ALA A O 1
ATOM 1167 N N . VAL A 1 154 ? -13.627 -10.620 -6.633 1.00 83.25 154 VAL A N 1
ATOM 1168 C CA . VAL A 1 154 ? -13.878 -11.724 -7.572 1.00 83.25 154 VAL A CA 1
ATOM 1169 C C . VAL A 1 154 ? -13.334 -11.406 -8.971 1.00 83.25 154 VAL A C 1
ATOM 1171 O O . VAL A 1 154 ? -12.693 -12.256 -9.586 1.00 83.25 154 VAL A O 1
ATOM 1174 N N . SER A 1 155 ? -13.533 -10.188 -9.480 1.00 78.62 155 SER A N 1
ATOM 1175 C CA . SER A 1 155 ? -12.990 -9.765 -10.777 1.00 78.62 155 SER A CA 1
ATOM 1176 C C . SER A 1 155 ? -11.461 -9.701 -10.773 1.00 78.62 155 SER A C 1
ATOM 1178 O O . SER A 1 155 ? -10.824 -10.105 -11.744 1.00 78.62 155 SER A O 1
ATOM 1180 N N . ALA A 1 156 ? -10.857 -9.215 -9.689 1.00 78.81 156 ALA A N 1
ATOM 1181 C CA . ALA A 1 156 ? -9.411 -9.175 -9.514 1.00 78.81 156 ALA A CA 1
ATOM 1182 C C . ALA A 1 156 ? -8.821 -10.591 -9.480 1.00 78.81 156 ALA A C 1
ATOM 1184 O O . A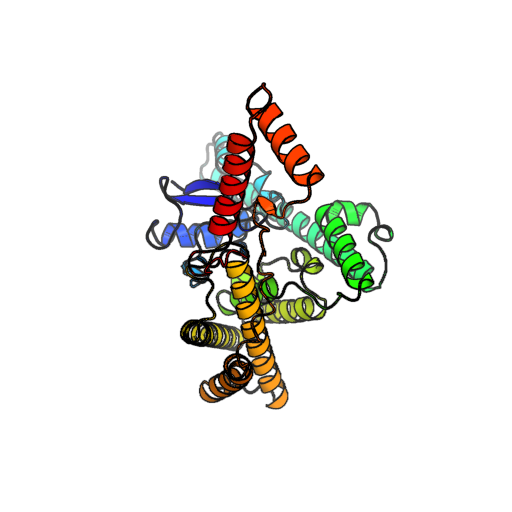LA A 1 156 ? -7.791 -10.836 -10.106 1.00 78.81 156 ALA A O 1
ATOM 1185 N N . ALA A 1 157 ? -9.504 -11.533 -8.824 1.00 83.00 157 ALA A N 1
ATOM 1186 C CA . ALA A 1 157 ? -9.140 -12.945 -8.831 1.00 83.00 157 ALA A CA 1
ATOM 1187 C C . ALA A 1 157 ? -9.187 -13.555 -10.244 1.00 83.00 157 ALA A C 1
ATOM 1189 O O . ALA A 1 157 ? -8.250 -14.247 -10.642 1.00 83.00 157 ALA A O 1
ATOM 1190 N N . TRP A 1 158 ? -10.219 -13.248 -11.039 1.00 82.06 158 TRP A N 1
ATOM 1191 C CA . TRP A 1 158 ? -10.285 -13.671 -12.445 1.00 82.06 158 TRP A CA 1
ATOM 1192 C C . TRP A 1 158 ? -9.134 -13.113 -13.282 1.00 82.06 158 TRP A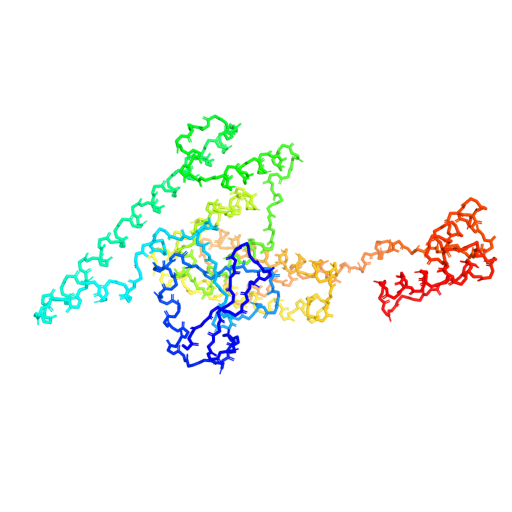 C 1
ATOM 1194 O O . TRP A 1 158 ? -8.477 -13.861 -14.008 1.00 82.06 158 TRP A O 1
ATOM 1204 N N . ASN A 1 159 ? -8.861 -11.814 -13.159 1.00 79.06 159 ASN A N 1
ATOM 1205 C CA . ASN A 1 159 ? -7.766 -11.168 -13.878 1.00 79.06 159 ASN A CA 1
ATOM 1206 C C . ASN A 1 159 ? -6.413 -11.780 -13.495 1.00 79.06 159 ASN A C 1
ATOM 1208 O O . ASN A 1 159 ? -5.604 -12.073 -14.373 1.00 79.06 159 ASN A O 1
ATOM 1212 N N . TYR A 1 160 ? -6.198 -12.045 -12.206 1.00 78.94 160 TYR A N 1
ATOM 1213 C CA . TYR A 1 160 ? -5.000 -12.720 -11.715 1.00 78.94 160 TYR A CA 1
ATOM 1214 C C . TYR A 1 160 ? -4.839 -14.123 -12.316 1.00 78.94 160 TYR A C 1
ATOM 1216 O O . TYR A 1 160 ? -3.772 -14.474 -12.811 1.00 78.94 160 TYR A O 1
ATOM 1224 N N . MET A 1 161 ? -5.902 -14.928 -12.368 1.00 77.81 161 MET A N 1
ATOM 1225 C CA . MET A 1 161 ? -5.820 -16.240 -13.017 1.00 77.81 161 MET A CA 1
ATOM 1226 C C . MET A 1 161 ? -5.472 -16.138 -14.504 1.00 77.81 161 MET A C 1
ATOM 1228 O O . MET A 1 161 ? -4.690 -16.942 -15.011 1.00 77.81 161 MET A O 1
ATOM 1232 N N . GLN A 1 162 ? -6.008 -15.140 -15.211 1.00 77.38 162 GLN A N 1
ATOM 1233 C CA . GLN A 1 162 ? -5.668 -14.916 -16.615 1.00 77.38 162 GLN A CA 1
ATOM 1234 C C . GLN A 1 162 ? -4.203 -14.508 -16.807 1.00 77.38 162 GLN A C 1
ATOM 1236 O O . GLN A 1 162 ? -3.580 -14.935 -17.782 1.00 77.38 162 GLN A O 1
ATOM 1241 N N . THR A 1 163 ? -3.633 -13.689 -15.918 1.00 72.31 163 THR A N 1
ATOM 1242 C CA . THR A 1 163 ? -2.210 -13.324 -15.998 1.00 72.31 163 THR A CA 1
ATOM 1243 C C . THR A 1 163 ? -1.323 -14.523 -15.685 1.00 72.31 163 THR A C 1
ATOM 1245 O O . THR A 1 163 ? -0.354 -14.758 -16.410 1.00 72.31 163 THR A O 1
ATOM 1248 N N . VAL A 1 164 ? -1.692 -15.343 -14.697 1.00 72.62 164 VAL A N 1
ATOM 1249 C CA . VAL A 1 164 ? -1.000 -16.601 -14.381 1.00 72.62 164 VAL A CA 1
ATOM 1250 C C . VAL A 1 164 ? -1.028 -17.564 -15.569 1.00 72.62 164 VAL A C 1
ATOM 1252 O O . VAL A 1 164 ? 0.028 -18.041 -15.982 1.00 72.62 164 VAL A O 1
ATOM 1255 N N . ALA A 1 165 ? -2.195 -17.787 -16.180 1.00 70.19 165 ALA A N 1
ATOM 1256 C CA . ALA A 1 165 ? -2.349 -18.665 -17.342 1.00 70.19 165 ALA A CA 1
ATOM 1257 C C . ALA A 1 165 ? -1.524 -18.207 -18.559 1.00 70.19 165 ALA A C 1
ATOM 1259 O O . ALA A 1 165 ? -1.049 -19.029 -19.337 1.00 70.19 165 ALA A O 1
ATOM 1260 N N . LYS A 1 166 ? -1.301 -16.895 -18.707 1.00 75.44 166 LYS A N 1
ATOM 1261 C CA . LYS A 1 166 ? -0.443 -16.307 -19.752 1.00 75.44 166 LYS A CA 1
ATOM 1262 C C . LYS A 1 166 ? 1.057 -16.369 -19.421 1.00 75.44 166 LYS A C 1
ATOM 1264 O O . LYS A 1 166 ? 1.849 -15.741 -20.119 1.00 75.44 166 LYS A O 1
ATOM 1269 N N . GLY A 1 167 ? 1.457 -17.059 -18.348 1.00 63.44 167 GLY A N 1
ATOM 1270 C CA . GLY A 1 167 ? 2.848 -17.119 -17.884 1.00 63.44 167 GLY A CA 1
ATOM 1271 C C . GLY A 1 167 ? 3.353 -15.809 -17.267 1.00 63.44 167 GLY A C 1
ATOM 1272 O O . GLY A 1 167 ? 4.550 -15.645 -17.054 1.00 63.44 167 GLY A O 1
ATOM 1273 N N . ARG A 1 168 ? 2.452 -14.865 -16.962 1.00 63.28 168 ARG A N 1
ATOM 1274 C CA . ARG A 1 168 ? 2.760 -13.540 -16.396 1.00 63.28 168 ARG A CA 1
ATOM 1275 C C . ARG A 1 168 ? 2.518 -13.468 -14.888 1.00 63.28 168 ARG A C 1
ATOM 1277 O O . ARG A 1 168 ? 2.467 -12.378 -14.335 1.00 63.28 168 ARG A O 1
ATOM 1284 N N . ALA A 1 169 ? 2.423 -14.617 -14.214 1.00 53.25 169 ALA A N 1
ATOM 1285 C CA . ALA A 1 169 ? 2.213 -14.740 -12.764 1.00 53.25 169 ALA A CA 1
ATOM 1286 C C . ALA A 1 169 ? 3.200 -13.915 -11.903 1.00 53.25 169 ALA A C 1
ATOM 1288 O O . ALA A 1 169 ? 2.904 -13.595 -10.753 1.00 53.25 169 ALA A O 1
ATOM 1289 N N . GLY A 1 170 ? 4.377 -13.591 -12.454 1.00 50.38 170 GLY A N 1
ATOM 1290 C CA . GLY A 1 170 ? 5.424 -12.791 -11.812 1.00 50.38 170 GLY A CA 1
ATOM 1291 C C . GLY A 1 170 ? 5.551 -11.345 -12.306 1.00 50.38 170 GLY A C 1
ATOM 1292 O O . GLY A 1 170 ? 6.310 -10.593 -11.705 1.00 50.38 170 GLY A O 1
ATOM 1293 N N . GLN A 1 171 ? 4.819 -10.931 -13.348 1.00 59.41 171 GLN A N 1
ATOM 1294 C CA . GLN A 1 171 ? 4.764 -9.530 -13.795 1.00 59.41 171 GLN A CA 1
ATOM 1295 C C . GLN A 1 171 ? 3.755 -8.766 -12.934 1.00 59.41 171 GLN A C 1
ATOM 1297 O O . GLN A 1 171 ? 2.736 -8.276 -13.417 1.00 59.41 171 GLN A O 1
ATOM 1302 N N . GLY A 1 172 ? 4.012 -8.752 -11.626 1.00 69.44 172 GLY A N 1
ATOM 1303 C CA . GLY A 1 172 ? 3.300 -7.866 -10.722 1.00 69.44 172 GLY A CA 1
ATOM 1304 C C . GLY A 1 172 ? 3.563 -6.413 -11.106 1.00 69.44 172 GLY A C 1
ATOM 1305 O O . GLY A 1 172 ? 4.572 -6.093 -11.730 1.00 69.44 172 GLY A O 1
ATOM 1306 N N . ASP A 1 173 ? 2.647 -5.539 -10.730 1.00 75.06 173 ASP A N 1
ATOM 1307 C CA . ASP A 1 173 ? 2.773 -4.105 -10.927 1.00 75.06 173 ASP A CA 1
ATOM 1308 C C . ASP A 1 173 ? 3.980 -3.569 -10.133 1.00 75.06 173 ASP A C 1
ATOM 1310 O O . ASP A 1 173 ? 3.950 -3.438 -8.907 1.00 75.06 173 ASP A O 1
ATOM 1314 N N . GLU A 1 174 ? 5.085 -3.334 -10.844 1.00 73.25 174 GLU A N 1
ATOM 1315 C CA . GLU A 1 174 ? 6.362 -2.907 -10.265 1.00 73.25 174 GLU A CA 1
ATOM 1316 C C . GLU A 1 174 ? 6.254 -1.522 -9.624 1.00 73.25 174 GLU A C 1
ATOM 1318 O O . GLU A 1 174 ? 6.891 -1.269 -8.599 1.00 73.25 174 GLU A O 1
ATOM 1323 N N . VAL A 1 175 ? 5.431 -0.644 -10.203 1.00 71.25 175 VAL A N 1
ATOM 1324 C CA . VAL A 1 175 ? 5.181 0.702 -9.677 1.00 71.25 175 VAL A CA 1
ATOM 1325 C C . VAL A 1 175 ? 4.463 0.582 -8.343 1.00 71.25 175 VAL A C 1
ATOM 1327 O O . VAL A 1 175 ? 4.967 1.079 -7.339 1.00 71.25 175 VAL A O 1
ATOM 1330 N N . LEU A 1 176 ? 3.387 -0.207 -8.298 1.00 76.38 176 LEU A N 1
ATOM 1331 C CA . LEU A 1 176 ? 2.649 -0.475 -7.066 1.00 76.38 176 LEU A CA 1
ATOM 1332 C C . LEU A 1 176 ? 3.528 -1.089 -5.965 1.00 76.38 176 LEU A C 1
ATOM 1334 O O . LEU A 1 176 ? 3.407 -0.714 -4.799 1.00 76.38 176 LEU A O 1
ATOM 1338 N N . LEU A 1 177 ? 4.410 -2.037 -6.301 1.00 82.75 177 LEU A N 1
ATOM 1339 C CA . LEU A 1 177 ? 5.323 -2.636 -5.321 1.00 82.75 177 LEU A CA 1
ATOM 1340 C C . LEU A 1 177 ? 6.297 -1.599 -4.742 1.00 82.75 177 LEU A C 1
ATOM 1342 O O . LEU A 1 177 ? 6.478 -1.545 -3.522 1.00 82.75 177 LEU A O 1
ATOM 1346 N N . TYR A 1 178 ? 6.903 -0.777 -5.601 1.00 79.25 178 TYR A N 1
ATOM 1347 C CA . TYR A 1 178 ? 7.794 0.306 -5.180 1.00 79.25 178 TYR A CA 1
ATOM 1348 C C . TYR A 1 178 ? 7.072 1.264 -4.225 1.00 79.25 178 TYR A C 1
ATOM 1350 O O . TYR A 1 178 ? 7.554 1.567 -3.129 1.00 79.25 178 TYR A O 1
ATOM 1358 N N . ASP A 1 179 ? 5.874 1.668 -4.617 1.00 71.69 179 ASP A N 1
ATOM 1359 C CA . ASP A 1 179 ? 5.008 2.587 -3.901 1.00 71.69 179 ASP A CA 1
ATOM 1360 C C . ASP A 1 179 ? 4.591 2.069 -2.518 1.00 71.69 179 ASP A C 1
ATOM 1362 O O . ASP A 1 179 ? 4.643 2.804 -1.525 1.00 71.69 179 ASP A O 1
ATOM 1366 N N . MET A 1 180 ? 4.248 0.784 -2.421 1.00 79.50 180 MET A N 1
ATOM 1367 C CA . MET A 1 180 ? 3.896 0.128 -1.160 1.00 79.50 180 MET A CA 1
ATOM 1368 C C . MET A 1 180 ? 5.104 -0.034 -0.231 1.00 79.50 180 MET A C 1
ATOM 1370 O O . MET A 1 180 ? 4.992 0.242 0.963 1.00 79.50 180 MET A O 1
ATOM 1374 N N . ARG A 1 181 ? 6.282 -0.400 -0.757 1.00 81.38 181 ARG A N 1
ATOM 1375 C CA . ARG A 1 181 ? 7.534 -0.458 0.027 1.00 81.38 181 ARG A CA 1
ATOM 1376 C C . ARG A 1 181 ? 7.902 0.912 0.580 1.00 81.38 181 ARG A C 1
ATOM 1378 O O . ARG A 1 181 ? 8.239 1.049 1.755 1.00 81.38 181 ARG A O 1
ATOM 1385 N N . ARG A 1 182 ? 7.792 1.945 -0.254 1.00 77.38 182 ARG A N 1
ATOM 1386 C CA . ARG A 1 182 ? 8.015 3.328 0.157 1.00 77.38 182 ARG A CA 1
ATOM 1387 C C . ARG A 1 182 ? 7.002 3.768 1.217 1.00 77.38 182 ARG A C 1
ATOM 1389 O O . ARG A 1 182 ? 7.382 4.461 2.161 1.00 77.38 182 ARG A O 1
ATOM 1396 N N . TYR A 1 183 ? 5.737 3.361 1.097 1.00 73.31 183 TYR A N 1
ATOM 1397 C CA . TYR A 1 183 ? 4.723 3.646 2.112 1.00 73.31 183 TYR A CA 1
ATOM 1398 C C . TYR A 1 183 ? 5.061 2.983 3.453 1.00 73.31 183 TYR A C 1
ATOM 1400 O O . TYR A 1 183 ? 5.098 3.674 4.471 1.00 73.31 183 TYR A O 1
ATOM 1408 N N . ALA A 1 184 ? 5.398 1.692 3.442 1.00 77.69 184 ALA A N 1
ATOM 1409 C CA . ALA A 1 184 ? 5.831 0.956 4.630 1.00 77.69 184 ALA A CA 1
ATOM 1410 C C . ALA A 1 184 ? 7.039 1.614 5.318 1.00 77.69 184 ALA A C 1
ATOM 1412 O O . ALA A 1 184 ? 7.082 1.719 6.541 1.00 77.69 184 ALA A O 1
ATOM 1413 N N . ALA A 1 185 ? 7.989 2.109 4.523 1.00 76.94 185 ALA A N 1
ATOM 1414 C CA . ALA A 1 185 ? 9.192 2.782 4.994 1.00 76.94 185 ALA A CA 1
ATOM 1415 C C . ALA A 1 185 ? 8.915 4.151 5.647 1.00 76.94 185 ALA A C 1
ATOM 1417 O O . ALA A 1 185 ? 9.478 4.468 6.693 1.00 76.94 185 ALA A O 1
ATOM 1418 N N . MET A 1 186 ? 8.050 4.970 5.038 1.00 71.69 186 MET A N 1
ATOM 1419 C CA . MET A 1 186 ? 7.794 6.350 5.479 1.00 71.69 186 MET A CA 1
ATOM 1420 C C . MET A 1 186 ? 6.700 6.466 6.546 1.00 71.69 186 MET A C 1
ATOM 1422 O O . MET A 1 186 ? 6.716 7.402 7.342 1.00 71.69 186 MET A O 1
ATOM 1426 N N . ASN A 1 187 ? 5.727 5.557 6.541 1.00 68.62 187 ASN A N 1
ATOM 1427 C CA . ASN A 1 187 ? 4.605 5.551 7.473 1.00 68.62 187 ASN A CA 1
ATOM 1428 C C . ASN A 1 187 ? 4.188 4.099 7.783 1.00 68.62 187 ASN A C 1
ATOM 1430 O O . ASN A 1 187 ? 3.172 3.618 7.269 1.00 68.62 187 ASN A O 1
ATOM 1434 N N . PRO A 1 188 ? 4.965 3.395 8.627 1.00 73.62 188 PRO A N 1
ATOM 1435 C CA . PRO A 1 188 ? 4.713 1.992 8.947 1.00 73.62 188 PRO A CA 1
ATOM 1436 C C . PRO A 1 188 ? 3.356 1.787 9.628 1.00 73.62 188 PRO A C 1
ATOM 1438 O O . PRO A 1 188 ? 2.662 0.821 9.327 1.00 73.62 188 PRO A O 1
ATOM 1441 N N . ASP A 1 189 ? 2.937 2.718 10.491 1.00 71.31 189 ASP A N 1
ATOM 1442 C CA . ASP A 1 189 ? 1.664 2.620 11.214 1.00 71.31 189 ASP A CA 1
ATOM 1443 C C . ASP A 1 189 ? 0.463 2.766 10.253 1.00 71.31 189 ASP A C 1
ATOM 1445 O O . ASP A 1 189 ? -0.543 2.068 10.382 1.00 71.31 189 ASP A O 1
ATOM 1449 N N . GLY A 1 190 ? 0.577 3.624 9.232 1.00 68.62 190 GLY A N 1
ATOM 1450 C CA . GLY A 1 190 ? -0.414 3.732 8.160 1.00 68.62 190 GLY A CA 1
ATOM 1451 C C . GLY A 1 190 ? -0.439 2.499 7.254 1.00 68.62 190 GLY A C 1
ATOM 1452 O O . GLY A 1 190 ? -1.511 1.962 6.968 1.00 68.62 190 GLY A O 1
ATOM 1453 N N . PHE A 1 191 ? 0.737 2.011 6.851 1.00 73.94 191 PHE A N 1
ATOM 1454 C CA . PHE A 1 191 ? 0.876 0.814 6.019 1.00 73.94 191 PHE A CA 1
ATOM 1455 C C . PHE A 1 191 ? 0.322 -0.448 6.703 1.00 73.94 191 PHE A C 1
ATOM 1457 O O . PHE A 1 191 ? -0.338 -1.274 6.067 1.00 73.94 191 PHE A O 1
ATOM 1464 N N . ALA A 1 192 ? 0.495 -0.561 8.022 1.00 76.44 192 ALA A N 1
ATOM 1465 C CA . ALA A 1 192 ? -0.100 -1.608 8.851 1.00 76.44 192 ALA A CA 1
ATOM 1466 C C . ALA A 1 192 ? -1.635 -1.697 8.722 1.00 76.44 192 ALA A C 1
ATOM 1468 O O . ALA A 1 192 ? -2.221 -2.764 8.901 1.00 76.44 192 ALA A O 1
ATOM 1469 N N . GLY A 1 193 ? -2.294 -0.584 8.386 1.00 71.75 193 GLY A N 1
ATOM 1470 C CA . GLY A 1 193 ? -3.739 -0.503 8.194 1.00 71.75 193 GLY A CA 1
ATOM 1471 C C . GLY A 1 193 ? -4.238 -0.810 6.778 1.00 71.75 193 GLY A C 1
ATOM 1472 O O . GLY A 1 193 ? -5.451 -0.761 6.562 1.00 71.75 193 GLY A O 1
ATOM 1473 N N . VAL A 1 194 ? -3.352 -1.086 5.815 1.00 74.50 194 VAL A N 1
ATOM 1474 C CA . VAL A 1 194 ? -3.717 -1.366 4.415 1.00 74.50 194 VAL A CA 1
ATOM 1475 C C . VAL A 1 194 ? -4.267 -2.786 4.271 1.00 74.50 194 VAL A C 1
ATOM 1477 O O . VAL A 1 194 ? -3.692 -3.744 4.783 1.00 74.50 194 VAL A O 1
ATOM 1480 N N . ASP A 1 195 ? -5.362 -2.963 3.533 1.00 76.25 195 ASP A N 1
ATOM 1481 C CA . ASP A 1 195 ? -5.806 -4.299 3.131 1.00 76.25 195 ASP A CA 1
ATOM 1482 C C . ASP A 1 195 ? -5.046 -4.741 1.871 1.00 76.25 195 ASP A C 1
ATOM 1484 O O . ASP A 1 195 ? -5.406 -4.394 0.749 1.00 76.25 195 ASP A O 1
ATOM 1488 N N . LEU A 1 196 ? -3.963 -5.506 2.047 1.00 79.31 196 LEU A N 1
ATOM 1489 C CA . LEU A 1 196 ? -3.152 -5.992 0.923 1.00 79.31 196 LEU A CA 1
ATOM 1490 C C . LEU A 1 196 ? -3.942 -6.904 -0.032 1.00 79.31 196 LEU A C 1
ATOM 1492 O O . LEU A 1 196 ? -3.536 -7.074 -1.183 1.00 79.31 196 LEU A O 1
ATOM 1496 N N . SER A 1 197 ? -5.064 -7.488 0.412 1.00 77.62 197 SER A N 1
ATOM 1497 C CA . SER A 1 197 ? -5.882 -8.367 -0.433 1.00 77.62 197 SER A CA 1
ATOM 1498 C C . SER A 1 197 ? -6.529 -7.632 -1.613 1.00 77.62 197 SER A C 1
ATOM 1500 O O . SER A 1 197 ? -6.774 -8.261 -2.644 1.00 77.62 197 SER A O 1
ATOM 1502 N N . ASP A 1 198 ? -6.706 -6.312 -1.503 1.00 74.00 198 ASP A N 1
ATOM 1503 C CA . ASP A 1 198 ? -7.205 -5.444 -2.580 1.00 74.00 198 ASP A CA 1
ATOM 1504 C C . ASP A 1 198 ? -6.201 -5.318 -3.727 1.00 74.00 198 ASP A C 1
ATOM 1506 O O . ASP A 1 198 ? -6.559 -5.205 -4.897 1.00 74.00 198 ASP A O 1
ATOM 1510 N N . TYR A 1 199 ? -4.917 -5.397 -3.394 1.00 77.12 199 TYR A N 1
ATOM 1511 C CA . TYR A 1 199 ? -3.822 -5.239 -4.341 1.00 77.12 199 TYR A CA 1
ATOM 1512 C C . TYR A 1 199 ? -3.317 -6.574 -4.873 1.00 77.12 199 TYR A C 1
ATOM 1514 O O . TYR A 1 199 ? -2.520 -6.602 -5.804 1.00 77.12 199 TYR A O 1
ATOM 1522 N N . ARG A 1 200 ? -3.795 -7.694 -4.327 1.00 77.12 200 ARG A N 1
ATOM 1523 C CA . ARG A 1 200 ? -3.284 -9.035 -4.617 1.00 77.12 200 ARG A CA 1
ATOM 1524 C C . ARG A 1 200 ? -3.425 -9.469 -6.076 1.00 77.12 200 ARG A C 1
ATOM 1526 O O . ARG A 1 200 ? -2.623 -10.260 -6.542 1.00 77.12 200 ARG A O 1
ATOM 1533 N N . GLY A 1 201 ? -4.392 -8.932 -6.821 1.00 73.62 201 GLY A N 1
ATOM 1534 C CA . GLY A 1 201 ? -4.482 -9.190 -8.263 1.00 73.62 201 GLY A CA 1
ATOM 1535 C C . GLY A 1 201 ? -3.406 -8.471 -9.087 1.00 73.62 201 GLY A C 1
ATOM 1536 O O . GLY A 1 201 ? -3.012 -8.964 -10.141 1.00 73.62 201 GLY A O 1
ATOM 1537 N N . ARG A 1 202 ? -2.923 -7.319 -8.601 1.00 75.38 202 ARG A N 1
ATOM 1538 C CA . ARG A 1 202 ? -1.847 -6.516 -9.213 1.00 75.38 202 ARG A CA 1
ATOM 1539 C C . ARG A 1 202 ? -0.470 -6.919 -8.688 1.00 75.38 202 ARG A C 1
ATOM 1541 O O . ARG A 1 202 ? 0.514 -6.843 -9.413 1.00 75.38 202 ARG A O 1
ATOM 1548 N N . LEU A 1 203 ? -0.393 -7.352 -7.434 1.00 75.56 203 LEU A N 1
ATOM 1549 C CA . LEU A 1 203 ? 0.818 -7.841 -6.791 1.00 75.56 203 LEU A CA 1
ATOM 1550 C C . LEU A 1 203 ? 0.997 -9.329 -7.105 1.00 75.56 203 LEU A C 1
ATOM 1552 O O . LEU A 1 203 ? 0.149 -10.148 -6.777 1.00 75.56 203 LEU A O 1
ATOM 1556 N N . GLY A 1 204 ? 2.130 -9.715 -7.690 1.00 74.56 204 GLY A N 1
ATOM 1557 C CA . GLY A 1 204 ? 2.476 -11.136 -7.799 1.00 74.56 204 GLY A CA 1
ATOM 1558 C C . GLY A 1 204 ? 2.622 -11.794 -6.416 1.00 74.56 204 GLY A C 1
ATOM 1559 O O . GLY A 1 204 ? 2.822 -11.116 -5.406 1.00 74.56 204 GLY A O 1
ATOM 1560 N N . THR A 1 205 ? 2.595 -13.128 -6.353 1.00 78.56 205 THR A N 1
ATOM 1561 C CA . THR A 1 205 ? 2.658 -13.888 -5.085 1.00 78.56 205 THR A CA 1
ATOM 1562 C C . THR A 1 205 ? 3.883 -13.538 -4.232 1.00 78.56 205 THR A C 1
ATOM 1564 O O . THR A 1 205 ? 3.782 -13.462 -3.009 1.00 78.56 205 THR A O 1
ATOM 1567 N N . GLY A 1 206 ? 5.038 -13.311 -4.868 1.00 81.88 206 GLY A N 1
ATOM 1568 C CA . GLY A 1 206 ? 6.266 -12.901 -4.179 1.00 81.88 206 GLY A CA 1
ATOM 1569 C C . GLY A 1 206 ? 6.142 -11.516 -3.543 1.00 81.88 206 GLY A C 1
ATOM 1570 O O . GLY A 1 206 ? 6.375 -11.373 -2.347 1.00 81.88 206 GLY A O 1
ATOM 1571 N N . ALA A 1 207 ? 5.688 -10.531 -4.323 1.00 83.94 207 ALA A N 1
ATOM 1572 C CA . ALA A 1 207 ? 5.465 -9.159 -3.869 1.00 83.94 207 ALA A CA 1
ATOM 1573 C C . ALA A 1 207 ? 4.434 -9.088 -2.731 1.00 83.94 207 ALA A C 1
ATOM 1575 O O . ALA A 1 207 ? 4.641 -8.394 -1.740 1.00 83.94 207 ALA A O 1
ATOM 1576 N N . PHE A 1 208 ? 3.341 -9.849 -2.841 1.00 86.31 208 PHE A N 1
ATOM 1577 C CA . PHE A 1 208 ? 2.326 -9.928 -1.794 1.00 86.31 208 PHE A CA 1
ATOM 1578 C C . PHE A 1 208 ? 2.885 -10.509 -0.488 1.00 86.31 208 PHE A C 1
ATOM 1580 O O . PHE A 1 208 ? 2.605 -9.976 0.586 1.00 86.31 208 PHE A O 1
ATOM 1587 N N . ARG A 1 209 ? 3.683 -11.585 -0.567 1.00 86.81 209 ARG A N 1
ATOM 1588 C CA . ARG A 1 209 ? 4.322 -12.190 0.611 1.00 86.81 209 ARG A CA 1
ATOM 1589 C C . ARG A 1 209 ? 5.246 -11.195 1.303 1.00 86.81 209 ARG A C 1
ATOM 1591 O O . ARG A 1 209 ? 5.116 -11.000 2.504 1.00 86.81 209 ARG A O 1
ATOM 1598 N N . GLU A 1 210 ? 6.110 -10.536 0.542 1.00 86.94 210 GLU A N 1
ATOM 1599 C CA . GLU A 1 210 ? 7.051 -9.557 1.083 1.00 86.94 210 GLU A CA 1
ATOM 1600 C C . GLU A 1 210 ? 6.336 -8.376 1.754 1.00 86.94 210 GLU A C 1
ATOM 1602 O O . GLU A 1 210 ? 6.661 -8.005 2.878 1.00 86.94 210 GLU A O 1
ATOM 1607 N N . LEU A 1 211 ? 5.312 -7.810 1.107 1.00 88.38 211 LEU A N 1
ATOM 1608 C CA . LEU A 1 211 ? 4.523 -6.727 1.697 1.00 88.38 211 LEU A CA 1
ATOM 1609 C C . LEU A 1 211 ? 3.758 -7.184 2.947 1.00 88.38 211 LEU A C 1
ATOM 1611 O O . LEU A 1 211 ? 3.586 -6.396 3.873 1.00 88.38 211 LEU A O 1
ATOM 1615 N N . SER A 1 212 ? 3.330 -8.448 3.001 1.00 88.81 212 SER A N 1
ATOM 1616 C CA . SER A 1 212 ? 2.686 -9.022 4.189 1.00 88.81 212 SER A CA 1
ATOM 1617 C C . SER A 1 212 ? 3.668 -9.185 5.352 1.00 88.81 212 SER A C 1
ATOM 1619 O O . SER A 1 212 ? 3.308 -8.916 6.495 1.00 88.81 212 SER A O 1
ATOM 1621 N N . GLU A 1 213 ? 4.909 -9.593 5.077 1.00 87.19 213 GLU A N 1
ATOM 1622 C CA . GLU A 1 213 ? 5.987 -9.651 6.073 1.00 87.19 213 GLU A CA 1
ATOM 1623 C C . GLU A 1 213 ? 6.292 -8.248 6.615 1.00 87.19 213 GLU A C 1
ATOM 1625 O O . GLU A 1 213 ? 6.197 -8.032 7.822 1.00 87.19 213 GLU A O 1
ATOM 1630 N N . LEU A 1 214 ? 6.483 -7.265 5.726 1.00 85.50 214 LEU A N 1
ATOM 1631 C CA . LEU A 1 214 ? 6.652 -5.856 6.103 1.00 85.50 214 LEU A CA 1
ATOM 1632 C C . LEU A 1 214 ? 5.479 -5.326 6.944 1.00 85.50 214 LEU A C 1
ATOM 1634 O O . LEU A 1 214 ? 5.679 -4.540 7.871 1.00 85.50 214 LEU A O 1
ATOM 1638 N N . GLN A 1 215 ? 4.248 -5.750 6.640 1.00 85.06 215 GLN A N 1
ATOM 1639 C CA . GLN A 1 215 ? 3.064 -5.345 7.393 1.00 85.06 215 GLN A CA 1
ATOM 1640 C C . GLN A 1 215 ? 3.065 -5.932 8.810 1.00 85.06 215 GLN A C 1
ATOM 1642 O O . GLN A 1 215 ? 2.760 -5.224 9.771 1.00 85.06 215 GLN A O 1
ATOM 1647 N N . ASN A 1 216 ? 3.429 -7.207 8.951 1.00 85.62 216 ASN A N 1
ATOM 1648 C CA . ASN A 1 216 ? 3.553 -7.864 10.251 1.00 85.62 216 ASN A CA 1
ATOM 1649 C C . ASN A 1 216 ? 4.655 -7.219 11.102 1.00 85.62 216 ASN A C 1
ATOM 1651 O O . ASN A 1 216 ? 4.457 -6.987 12.297 1.00 85.62 216 ASN A O 1
ATOM 1655 N N . ASP A 1 217 ? 5.777 -6.862 10.481 1.00 81.81 217 ASP A N 1
ATOM 1656 C CA . ASP A 1 217 ? 6.881 -6.179 11.150 1.00 81.81 217 ASP A CA 1
ATOM 1657 C C . ASP A 1 217 ? 6.467 -4.783 11.630 1.00 81.81 217 ASP A C 1
ATOM 1659 O O . ASP A 1 217 ? 6.737 -4.417 12.777 1.00 81.81 217 ASP A O 1
ATOM 1663 N N . ALA A 1 218 ? 5.730 -4.029 10.808 1.00 80.06 218 ALA A N 1
ATOM 1664 C CA . ALA A 1 218 ? 5.165 -2.739 11.200 1.00 80.06 218 ALA A CA 1
ATOM 1665 C C . ALA A 1 218 ? 4.190 -2.871 12.387 1.00 80.06 218 ALA A C 1
ATOM 1667 O O . ALA A 1 218 ? 4.280 -2.104 13.347 1.00 80.06 218 ALA A O 1
ATOM 1668 N N . LEU A 1 219 ? 3.312 -3.883 12.364 1.00 80.56 219 LEU A N 1
ATOM 1669 C CA . LEU A 1 219 ? 2.366 -4.180 13.448 1.00 80.56 219 LEU A CA 1
ATOM 1670 C C . LEU A 1 219 ? 3.057 -4.588 14.755 1.00 80.56 219 LEU A C 1
ATOM 1672 O O . LEU A 1 219 ? 2.534 -4.313 15.834 1.00 80.56 219 LEU A O 1
ATOM 1676 N N . SER A 1 220 ? 4.232 -5.218 14.676 1.00 80.94 220 SER A N 1
ATOM 1677 C CA . SER A 1 220 ? 5.016 -5.600 15.857 1.00 80.94 220 SER A CA 1
ATOM 1678 C C . SER A 1 220 ? 5.575 -4.395 16.632 1.00 80.94 220 SER A C 1
ATOM 1680 O O . SER A 1 220 ? 5.981 -4.536 17.786 1.00 80.94 220 SER A O 1
ATOM 1682 N N . GLY A 1 221 ? 5.601 -3.205 16.016 1.00 67.44 221 GLY A N 1
ATOM 1683 C CA . GLY A 1 221 ? 6.025 -1.960 16.658 1.00 67.44 221 GLY A CA 1
ATOM 1684 C C . GLY A 1 221 ? 7.517 -1.894 17.005 1.00 67.44 221 GLY A C 1
ATOM 1685 O O . GLY A 1 221 ? 7.926 -1.038 17.793 1.00 67.44 221 GLY A O 1
ATOM 1686 N N . GLN A 1 222 ? 8.352 -2.773 16.445 1.00 72.50 222 GLN A N 1
ATOM 1687 C CA . GLN A 1 222 ? 9.780 -2.804 16.751 1.00 72.50 222 GLN A CA 1
ATOM 1688 C C . GLN A 1 222 ? 10.488 -1.516 16.298 1.00 72.50 222 GLN A C 1
ATOM 1690 O O . GLN A 1 222 ? 10.502 -1.159 15.120 1.00 72.50 222 GLN A O 1
ATOM 1695 N N . ALA A 1 223 ? 11.152 -0.831 17.235 1.00 72.44 223 ALA A N 1
ATOM 1696 C CA . ALA A 1 223 ? 11.898 0.401 16.955 1.00 72.44 223 ALA A CA 1
ATOM 1697 C C . ALA A 1 223 ? 13.019 0.209 15.913 1.00 72.44 223 ALA A C 1
ATOM 1699 O O . ALA A 1 223 ? 13.324 1.129 15.154 1.00 72.44 223 ALA A O 1
ATOM 1700 N N . ALA A 1 224 ? 13.605 -0.992 15.851 1.00 72.38 224 ALA A N 1
ATOM 1701 C CA . ALA A 1 224 ? 14.573 -1.365 14.823 1.00 72.38 224 ALA A CA 1
ATOM 1702 C C . ALA A 1 224 ? 13.952 -1.313 13.418 1.00 72.38 224 ALA A C 1
ATOM 1704 O O . ALA A 1 224 ? 14.536 -0.710 12.526 1.00 72.38 224 ALA A O 1
ATOM 1705 N N . MET A 1 225 ? 12.727 -1.817 13.247 1.00 70.00 225 MET A N 1
ATOM 1706 C CA . MET A 1 225 ? 12.028 -1.828 11.957 1.00 70.00 225 MET A CA 1
ATOM 1707 C C . MET A 1 225 ? 11.667 -0.422 11.482 1.00 70.00 225 MET A C 1
ATOM 1709 O O . MET A 1 225 ? 11.834 -0.108 10.307 1.00 70.00 225 MET A O 1
ATOM 1713 N N . LYS A 1 226 ? 11.268 0.475 12.395 1.00 71.44 226 LYS A N 1
ATOM 1714 C CA . LYS A 1 226 ? 11.056 1.892 12.045 1.00 71.44 226 LYS A CA 1
ATOM 1715 C C . LYS A 1 226 ? 12.355 2.551 11.566 1.00 71.44 226 LYS A C 1
ATOM 1717 O O . LYS A 1 226 ? 12.340 3.293 10.590 1.00 71.44 226 LYS A O 1
ATOM 1722 N N . ARG A 1 227 ? 13.488 2.254 12.213 1.00 75.06 227 ARG A N 1
ATOM 1723 C CA . ARG A 1 227 ? 14.807 2.757 11.792 1.00 75.06 227 ARG A CA 1
ATOM 1724 C C . ARG A 1 227 ? 15.223 2.200 10.429 1.00 75.06 227 ARG A C 1
ATOM 1726 O O . ARG A 1 227 ? 15.735 2.947 9.604 1.00 75.06 227 ARG A O 1
ATOM 1733 N N . GLU A 1 228 ? 14.983 0.917 10.187 1.00 77.19 228 GLU A N 1
ATOM 1734 C CA . GLU A 1 228 ? 15.275 0.278 8.902 1.00 77.19 228 GLU A CA 1
ATOM 1735 C C . GLU A 1 228 ? 14.390 0.807 7.769 1.00 77.19 228 GLU A C 1
ATOM 1737 O O . GLU A 1 228 ? 14.887 1.040 6.669 1.00 77.19 228 GLU A O 1
ATOM 1742 N N . GLY A 1 229 ? 13.108 1.061 8.044 1.00 76.19 229 GLY A N 1
ATOM 1743 C CA . GLY A 1 229 ? 12.200 1.726 7.113 1.00 76.19 229 GLY A CA 1
ATOM 1744 C C . GLY A 1 229 ? 12.704 3.115 6.725 1.00 76.19 229 GLY A C 1
ATOM 1745 O O . GLY A 1 229 ? 12.809 3.419 5.540 1.00 76.19 229 GLY A O 1
ATOM 1746 N N . LEU A 1 230 ? 13.121 3.930 7.698 1.00 76.81 230 LEU A N 1
ATOM 1747 C CA . LEU A 1 230 ? 13.708 5.248 7.423 1.00 76.81 230 LEU A CA 1
ATOM 1748 C C . LEU A 1 230 ? 14.972 5.151 6.563 1.00 76.81 230 LEU A C 1
ATOM 1750 O O . LEU A 1 230 ? 15.114 5.897 5.601 1.00 76.81 230 LEU A O 1
ATOM 1754 N N . GLN A 1 231 ? 15.846 4.185 6.843 1.00 80.06 231 GLN A N 1
ATOM 1755 C CA . GLN A 1 231 ? 17.049 3.977 6.043 1.00 80.06 231 GLN A CA 1
ATOM 1756 C C . GLN A 1 231 ? 16.732 3.569 4.596 1.00 80.06 231 GLN A C 1
ATOM 1758 O O . GLN A 1 231 ? 17.395 4.023 3.663 1.00 80.06 231 GLN A O 1
ATOM 1763 N N . LEU A 1 232 ? 15.705 2.739 4.387 1.00 81.81 232 LEU A N 1
ATOM 1764 C CA . LEU A 1 232 ? 15.229 2.397 3.046 1.00 81.81 232 LEU A CA 1
ATOM 1765 C C . LEU A 1 232 ? 14.640 3.623 2.332 1.00 81.81 232 LEU A C 1
ATOM 1767 O O . LEU A 1 232 ? 14.919 3.840 1.153 1.00 81.81 232 LEU A O 1
ATOM 1771 N N . ALA A 1 233 ? 13.864 4.448 3.040 1.00 78.12 233 ALA A N 1
ATOM 1772 C CA . ALA A 1 233 ? 13.319 5.690 2.496 1.00 78.12 233 ALA A CA 1
ATOM 1773 C C . ALA A 1 233 ? 14.429 6.669 2.078 1.00 78.12 233 ALA A C 1
ATOM 1775 O O . ALA A 1 233 ? 14.344 7.261 1.000 1.00 78.12 233 ALA A O 1
ATOM 1776 N N . ASP A 1 234 ? 15.485 6.796 2.884 1.00 78.50 234 ASP A N 1
ATOM 1777 C CA . ASP A 1 234 ? 16.655 7.616 2.566 1.00 78.50 234 ASP A CA 1
ATOM 1778 C C . ASP A 1 234 ? 17.405 7.068 1.345 1.00 78.50 234 ASP A C 1
ATOM 1780 O O . ASP A 1 234 ? 17.728 7.824 0.425 1.00 78.50 234 ASP A O 1
ATOM 1784 N N . ALA A 1 235 ? 17.608 5.749 1.270 1.00 81.75 235 ALA A N 1
ATOM 1785 C CA . ALA A 1 235 ? 18.224 5.096 0.116 1.00 81.75 235 ALA A CA 1
ATOM 1786 C C . ALA A 1 235 ? 17.432 5.345 -1.182 1.00 81.75 235 ALA A C 1
ATOM 1788 O O . ALA A 1 235 ? 18.020 5.639 -2.230 1.00 81.75 235 ALA A O 1
ATOM 1789 N N . PHE A 1 236 ? 16.098 5.289 -1.117 1.00 82.44 236 PHE A N 1
ATOM 1790 C CA . PHE A 1 236 ? 15.218 5.630 -2.238 1.00 82.44 236 PHE A CA 1
ATOM 1791 C C . PHE A 1 236 ? 15.330 7.106 -2.630 1.00 82.44 236 PHE A C 1
ATOM 1793 O O . PHE A 1 236 ? 15.450 7.424 -3.812 1.00 82.44 236 PHE A O 1
ATOM 1800 N N . ALA A 1 237 ? 15.351 8.021 -1.659 1.00 79.44 237 ALA A N 1
ATOM 1801 C CA . ALA A 1 237 ? 15.477 9.451 -1.931 1.00 79.44 237 ALA A CA 1
ATOM 1802 C C . ALA A 1 237 ? 16.826 9.804 -2.580 1.00 79.44 237 ALA A C 1
ATOM 1804 O O . ALA A 1 237 ? 16.888 10.616 -3.504 1.00 79.44 237 ALA A O 1
ATOM 1805 N N . GLN A 1 238 ? 17.918 9.194 -2.123 1.00 79.19 238 GLN A N 1
ATOM 1806 C CA . GLN A 1 238 ? 19.242 9.421 -2.697 1.00 79.19 238 GLN A CA 1
ATOM 1807 C C . GLN A 1 238 ? 19.385 8.834 -4.101 1.00 79.19 238 GLN A C 1
ATOM 1809 O O . GLN A 1 238 ? 19.930 9.488 -4.990 1.00 79.19 238 GLN A O 1
ATOM 1814 N N . SER A 1 239 ? 18.905 7.608 -4.311 1.00 81.62 239 SER A N 1
ATOM 1815 C CA . SER A 1 239 ? 18.933 6.984 -5.635 1.00 81.62 239 SER A CA 1
ATOM 1816 C C . SER A 1 239 ? 18.071 7.734 -6.640 1.00 81.62 239 SER A C 1
ATOM 1818 O O . SER A 1 239 ? 18.503 7.902 -7.774 1.00 81.62 239 SER A O 1
ATOM 1820 N N . GLN A 1 240 ? 16.925 8.272 -6.220 1.00 77.56 240 GLN A N 1
ATOM 1821 C CA . GLN A 1 240 ? 16.093 9.127 -7.062 1.00 77.56 240 GLN A CA 1
ATOM 1822 C C . GLN A 1 240 ? 16.872 10.345 -7.583 1.00 77.56 240 GLN A C 1
ATOM 1824 O O . GLN A 1 240 ? 16.888 10.585 -8.786 1.00 77.56 240 GLN A O 1
ATOM 1829 N N . LYS A 1 241 ? 17.600 11.057 -6.710 1.00 78.69 241 LYS A N 1
ATOM 1830 C CA . LYS A 1 241 ? 18.450 12.194 -7.118 1.00 78.69 241 LYS A CA 1
ATOM 1831 C C . LYS A 1 241 ? 19.525 11.794 -8.132 1.00 78.69 241 LYS A C 1
ATOM 1833 O O . LYS A 1 241 ? 19.875 12.575 -9.011 1.00 78.69 241 LYS A O 1
ATOM 1838 N N . GLN A 1 242 ? 20.073 10.587 -8.006 1.00 74.94 242 GLN A N 1
ATOM 1839 C CA . GLN A 1 242 ? 21.092 10.094 -8.932 1.00 74.94 242 GLN A CA 1
ATOM 1840 C C . GLN A 1 242 ? 20.498 9.680 -10.278 1.00 74.94 242 GLN A C 1
ATOM 1842 O O . GLN A 1 242 ? 21.059 10.040 -11.308 1.00 74.94 242 GLN A O 1
ATOM 1847 N N . LEU A 1 243 ? 19.348 9.002 -10.280 1.00 78.31 243 LEU A N 1
ATOM 1848 C CA . LEU A 1 243 ? 18.587 8.705 -11.497 1.00 78.31 243 LEU A CA 1
ATOM 1849 C C . LEU A 1 243 ? 18.242 9.997 -12.251 1.00 78.31 243 LEU A C 1
ATOM 1851 O O . LEU A 1 243 ? 18.462 10.085 -13.457 1.00 78.31 243 LEU A O 1
ATOM 1855 N N . GLU A 1 244 ? 17.814 11.034 -11.529 1.00 79.06 244 GLU A N 1
ATOM 1856 C CA . GLU A 1 244 ? 17.560 12.362 -12.093 1.00 79.06 244 GLU A CA 1
ATOM 1857 C C . GLU A 1 244 ? 18.818 12.979 -12.715 1.00 79.06 244 GLU A C 1
ATOM 1859 O O . GLU A 1 244 ? 18.750 13.503 -13.826 1.00 79.06 244 GLU A O 1
ATOM 1864 N N . SER A 1 245 ? 19.979 12.862 -12.057 1.00 73.44 245 SER A N 1
ATOM 1865 C CA . SER A 1 245 ? 21.249 13.395 -12.578 1.00 73.44 245 SER A CA 1
ATOM 1866 C C . SER A 1 245 ? 21.718 12.742 -13.885 1.00 73.44 245 SER A C 1
ATOM 1868 O O . SER A 1 245 ? 22.471 13.360 -14.631 1.00 73.44 245 SER A O 1
ATOM 1870 N N . ILE A 1 246 ? 21.248 11.524 -14.180 1.00 77.12 246 ILE A N 1
ATOM 1871 C CA . ILE A 1 246 ? 21.535 10.798 -15.428 1.00 77.12 246 ILE A CA 1
ATOM 1872 C C . ILE A 1 246 ? 20.356 10.828 -16.419 1.00 77.12 246 ILE A C 1
ATOM 1874 O O . ILE A 1 246 ? 20.339 10.066 -17.380 1.00 77.12 246 ILE A O 1
ATOM 1878 N N . GLY A 1 247 ? 19.356 11.692 -16.199 1.00 70.62 247 GLY A N 1
ATOM 1879 C CA . GLY A 1 247 ? 18.228 11.906 -17.119 1.00 70.62 247 GLY A CA 1
ATOM 1880 C C . GLY A 1 247 ? 17.040 10.946 -16.953 1.00 70.62 247 GLY A C 1
ATOM 1881 O O . GLY A 1 247 ? 16.036 11.060 -17.668 1.00 70.62 247 GLY A O 1
ATOM 1882 N N . ILE A 1 248 ? 17.094 10.031 -15.983 1.00 76.44 248 ILE A N 1
ATOM 1883 C CA . ILE A 1 248 ? 15.985 9.135 -15.635 1.00 76.44 248 ILE A CA 1
ATOM 1884 C C . ILE A 1 248 ? 15.075 9.865 -14.641 1.00 76.44 248 ILE A C 1
ATOM 1886 O O . ILE A 1 248 ? 15.176 9.725 -13.425 1.00 76.44 248 ILE A O 1
ATOM 1890 N N . THR A 1 249 ? 14.177 10.687 -15.182 1.00 74.69 249 THR A N 1
ATOM 1891 C CA . THR A 1 249 ? 13.164 11.420 -14.416 1.00 74.69 249 THR A CA 1
ATOM 1892 C C . THR A 1 249 ? 11.816 11.414 -15.128 1.00 74.69 249 THR A C 1
ATOM 1894 O O . THR A 1 249 ? 11.757 11.372 -16.359 1.00 74.69 249 THR A O 1
ATOM 1897 N N . ALA A 1 250 ? 10.739 11.453 -14.342 1.00 63.78 250 ALA A N 1
ATOM 1898 C CA . ALA A 1 250 ? 9.379 11.691 -14.822 1.00 63.78 250 ALA A CA 1
ATOM 1899 C C . ALA A 1 250 ? 9.026 13.192 -14.851 1.00 63.78 250 ALA A C 1
ATOM 1901 O O . ALA A 1 250 ? 8.003 13.570 -15.422 1.00 63.78 250 ALA A O 1
ATOM 1902 N N . ASN A 1 251 ? 9.855 14.048 -14.241 1.00 65.81 251 ASN A N 1
ATOM 1903 C CA . ASN A 1 251 ? 9.616 15.486 -14.171 1.00 65.81 251 ASN A CA 1
ATOM 1904 C C . ASN A 1 251 ? 9.744 16.112 -15.562 1.00 65.81 251 ASN A C 1
ATOM 1906 O O . ASN A 1 251 ? 10.704 15.844 -16.282 1.00 65.81 251 ASN A O 1
ATOM 1910 N N . GLY A 1 252 ? 8.771 16.943 -15.939 1.00 54.00 252 GLY A N 1
ATOM 1911 C CA . GLY A 1 252 ? 8.746 17.610 -17.244 1.00 54.00 252 GLY A CA 1
ATOM 1912 C C . GLY A 1 252 ? 8.412 16.704 -18.437 1.00 54.00 252 GLY A C 1
ATOM 1913 O O . GLY A 1 252 ? 8.372 17.204 -19.556 1.00 54.00 252 GLY A O 1
ATOM 1914 N N . LYS A 1 253 ? 8.145 15.406 -18.221 1.00 58.31 253 LYS A N 1
ATOM 1915 C CA . LYS A 1 253 ? 7.707 14.461 -19.264 1.00 58.31 253 LYS A CA 1
ATOM 1916 C C . LYS A 1 253 ? 6.195 14.267 -19.225 1.00 58.31 253 LYS A C 1
ATOM 1918 O O . LYS A 1 253 ? 5.580 14.338 -18.159 1.00 58.31 253 LYS A O 1
ATOM 1923 N N . PHE A 1 254 ? 5.601 13.938 -20.371 1.00 51.75 254 PHE A N 1
ATOM 1924 C CA . PHE A 1 254 ? 4.158 13.718 -20.507 1.00 51.75 254 PHE A CA 1
ATOM 1925 C C . PHE A 1 254 ? 3.848 12.395 -21.219 1.00 51.75 254 PHE A C 1
ATOM 1927 O O . PHE A 1 254 ? 4.706 11.804 -21.872 1.00 51.75 254 PHE A O 1
ATOM 1934 N N . GLY A 1 255 ? 2.617 11.902 -21.060 1.00 53.59 255 GLY A N 1
ATOM 1935 C CA . GLY A 1 255 ? 2.125 10.721 -21.775 1.00 53.59 255 GLY A CA 1
ATOM 1936 C C . GLY A 1 255 ? 2.988 9.464 -21.591 1.00 53.59 255 GLY A C 1
ATOM 1937 O O . GLY A 1 255 ? 3.365 9.110 -20.472 1.00 53.59 255 GLY A O 1
ATOM 1938 N N . ALA A 1 256 ? 3.279 8.780 -22.700 1.00 61.69 256 ALA A N 1
ATOM 1939 C CA . ALA A 1 256 ? 4.002 7.508 -22.711 1.00 61.69 256 ALA A CA 1
ATOM 1940 C C . ALA A 1 256 ? 5.442 7.624 -22.183 1.00 61.69 256 ALA A C 1
ATOM 1942 O O . ALA A 1 256 ? 5.901 6.739 -21.461 1.00 61.69 256 ALA A O 1
ATOM 1943 N N . GLU A 1 257 ? 6.133 8.730 -22.467 1.00 58.94 257 GLU A N 1
ATOM 1944 C CA . GLU A 1 257 ? 7.500 8.964 -21.986 1.00 58.94 257 GLU A CA 1
ATOM 1945 C C . GLU A 1 257 ? 7.559 9.116 -20.466 1.00 58.94 257 GLU A C 1
ATOM 1947 O O . GLU A 1 257 ? 8.458 8.583 -19.809 1.00 58.94 257 GLU A O 1
ATOM 1952 N N . ARG A 1 258 ? 6.564 9.802 -19.887 1.00 66.06 258 ARG A N 1
ATOM 1953 C CA . ARG A 1 258 ? 6.411 9.891 -18.430 1.00 66.06 258 ARG A CA 1
ATOM 1954 C C . ARG A 1 258 ? 6.203 8.500 -17.838 1.00 66.06 258 ARG A C 1
ATOM 1956 O O . ARG A 1 258 ? 6.877 8.147 -16.876 1.00 66.06 258 ARG A O 1
ATOM 1963 N N . GLN A 1 259 ? 5.319 7.697 -18.432 1.00 57.56 259 GLN A N 1
ATOM 1964 C CA . GLN A 1 259 ? 5.020 6.349 -17.944 1.00 57.56 259 GLN A CA 1
ATOM 1965 C C . GLN A 1 259 ? 6.237 5.418 -18.012 1.00 57.56 259 GLN A C 1
ATOM 1967 O O . GLN A 1 259 ? 6.501 4.679 -17.063 1.00 57.56 259 GLN A O 1
ATOM 1972 N N . ALA A 1 260 ? 7.010 5.483 -19.097 1.00 67.31 260 ALA A N 1
ATOM 1973 C CA . ALA A 1 260 ? 8.242 4.716 -19.246 1.00 67.31 260 ALA A CA 1
ATOM 1974 C C . ALA A 1 260 ? 9.279 5.099 -18.177 1.00 67.31 260 ALA A C 1
ATOM 1976 O O . ALA A 1 260 ? 9.872 4.220 -17.548 1.00 67.31 260 ALA A O 1
ATOM 1977 N N . ALA A 1 261 ? 9.444 6.399 -17.906 1.00 66.44 261 ALA A N 1
ATOM 1978 C CA . ALA A 1 261 ? 10.338 6.876 -16.854 1.00 66.44 261 ALA A CA 1
ATOM 1979 C C . ALA A 1 261 ? 9.905 6.390 -15.459 1.00 66.44 261 ALA A C 1
ATOM 1981 O O . ALA A 1 261 ? 10.745 5.939 -14.682 1.00 66.44 261 ALA A O 1
ATOM 1982 N N . ILE A 1 262 ? 8.602 6.415 -15.152 1.00 64.81 262 ILE A N 1
ATOM 1983 C CA . ILE A 1 262 ? 8.053 5.902 -13.883 1.00 64.81 262 ILE A CA 1
ATOM 1984 C C . ILE A 1 262 ? 8.362 4.413 -13.719 1.00 64.81 262 ILE A C 1
ATOM 1986 O O . ILE A 1 262 ? 8.856 3.996 -12.672 1.00 64.81 262 ILE A O 1
ATOM 1990 N N . GLN A 1 263 ? 8.119 3.610 -14.757 1.00 71.81 263 GLN A N 1
ATOM 1991 C CA . GLN A 1 263 ? 8.417 2.177 -14.723 1.00 71.81 263 GLN A CA 1
ATOM 1992 C C . GLN A 1 263 ? 9.912 1.917 -14.519 1.00 71.81 263 GLN A C 1
ATOM 1994 O O . GLN A 1 263 ? 10.290 1.047 -13.737 1.00 71.81 263 GLN A O 1
ATOM 1999 N N . GLN A 1 264 ? 10.775 2.686 -15.183 1.00 76.19 264 GLN A N 1
ATOM 2000 C CA . GLN A 1 264 ? 12.221 2.553 -15.039 1.00 76.19 264 GLN A CA 1
ATOM 2001 C C . GLN A 1 264 ? 12.693 2.895 -13.618 1.00 76.19 264 GLN A C 1
ATOM 2003 O O . GLN A 1 264 ? 13.497 2.154 -13.049 1.00 76.19 264 GLN A O 1
ATOM 2008 N N . ILE A 1 265 ? 12.154 3.965 -13.025 1.00 77.62 265 ILE A N 1
ATOM 2009 C CA . ILE A 1 265 ? 12.411 4.331 -11.627 1.00 77.62 265 ILE A CA 1
ATOM 2010 C C . ILE A 1 265 ? 11.944 3.205 -10.700 1.00 77.62 265 ILE A C 1
ATOM 2012 O O . ILE A 1 265 ? 12.727 2.725 -9.883 1.00 77.62 265 ILE A O 1
ATOM 2016 N N . ALA A 1 266 ? 10.708 2.723 -10.856 1.00 75.62 266 ALA A N 1
ATOM 2017 C CA . ALA A 1 266 ? 10.157 1.662 -10.018 1.00 75.62 266 ALA A CA 1
ATOM 2018 C C . ALA A 1 266 ? 10.993 0.373 -10.082 1.00 75.62 266 ALA A C 1
ATOM 2020 O O . ALA A 1 266 ? 11.311 -0.208 -9.044 1.00 75.62 266 ALA A O 1
ATOM 2021 N N . ARG A 1 267 ? 11.427 -0.045 -11.279 1.00 81.56 267 ARG A N 1
ATOM 2022 C CA . ARG A 1 267 ? 12.332 -1.194 -11.464 1.00 81.56 267 ARG A CA 1
ATOM 2023 C C . ARG A 1 267 ? 13.638 -1.023 -10.709 1.00 81.56 267 ARG A C 1
ATOM 2025 O O . ARG A 1 267 ? 14.045 -1.932 -9.987 1.00 81.56 267 ARG A O 1
ATOM 2032 N N . PHE A 1 268 ? 14.276 0.136 -10.853 1.00 86.38 268 PHE A N 1
ATOM 2033 C CA . PHE A 1 268 ? 15.529 0.423 -10.164 1.00 86.38 268 PHE A CA 1
ATOM 2034 C C . PHE A 1 268 ? 15.358 0.358 -8.645 1.00 86.38 268 PHE A C 1
ATOM 2036 O O . PHE A 1 268 ? 16.114 -0.325 -7.956 1.00 86.38 268 PHE A O 1
ATOM 2043 N N . GLN A 1 269 ? 14.339 1.039 -8.125 1.00 84.69 269 GLN A N 1
ATOM 2044 C CA . GLN A 1 269 ? 14.086 1.113 -6.689 1.00 84.69 269 GLN A CA 1
ATOM 2045 C C . GLN A 1 269 ? 13.738 -0.263 -6.112 1.00 84.69 269 GLN A C 1
ATOM 2047 O O . GLN A 1 269 ? 14.215 -0.638 -5.039 1.00 84.69 269 GLN A O 1
ATOM 2052 N N . ASN A 1 270 ? 12.980 -1.069 -6.858 1.00 86.88 270 ASN A N 1
ATOM 2053 C CA . ASN A 1 270 ? 12.681 -2.439 -6.469 1.00 86.88 270 ASN A CA 1
ATOM 2054 C C . ASN A 1 270 ? 13.916 -3.345 -6.470 1.00 86.88 270 ASN A C 1
ATOM 2056 O O . ASN A 1 270 ? 14.035 -4.201 -5.587 1.00 86.88 270 ASN A O 1
ATOM 2060 N N . ALA A 1 271 ? 14.832 -3.161 -7.423 1.00 88.19 271 ALA A N 1
ATOM 2061 C CA . ALA A 1 271 ? 16.103 -3.875 -7.452 1.00 88.19 271 ALA A CA 1
ATOM 2062 C C . ALA A 1 271 ? 16.991 -3.476 -6.264 1.00 88.19 271 ALA A C 1
ATOM 2064 O O . ALA A 1 271 ? 17.538 -4.349 -5.595 1.00 88.19 271 ALA A O 1
ATOM 2065 N N . LEU A 1 272 ? 17.058 -2.182 -5.933 1.00 89.44 272 LEU A N 1
ATOM 2066 C CA . LEU A 1 272 ? 17.805 -1.686 -4.775 1.00 89.44 272 LEU A CA 1
ATOM 2067 C C . LEU A 1 272 ? 17.269 -2.264 -3.460 1.00 89.44 272 LEU A C 1
ATOM 2069 O O . LEU A 1 272 ? 18.047 -2.752 -2.643 1.00 89.44 272 LEU A O 1
ATOM 2073 N N . ALA A 1 273 ? 15.947 -2.272 -3.272 1.00 87.75 273 ALA A N 1
ATOM 2074 C CA . ALA A 1 273 ? 15.324 -2.901 -2.107 1.00 87.75 273 ALA A CA 1
ATOM 2075 C C . ALA A 1 273 ? 15.664 -4.398 -2.009 1.00 87.75 273 ALA A C 1
ATOM 2077 O O . ALA A 1 273 ? 15.945 -4.904 -0.922 1.00 87.75 273 ALA A O 1
ATOM 2078 N N . SER A 1 274 ? 15.692 -5.091 -3.150 1.00 89.06 274 SER A N 1
ATOM 2079 C CA . SER A 1 274 ? 16.019 -6.518 -3.217 1.00 89.06 274 SER A CA 1
ATOM 2080 C C . SER A 1 274 ? 17.489 -6.793 -2.879 1.00 89.06 274 SER A C 1
ATOM 2082 O O . SER A 1 274 ? 17.766 -7.730 -2.136 1.00 89.06 274 SER A O 1
ATOM 2084 N N . GLU A 1 275 ? 18.429 -5.963 -3.346 1.00 89.75 275 GLU A N 1
ATOM 2085 C CA . GLU A 1 275 ? 19.853 -6.061 -2.977 1.00 89.75 275 GLU A CA 1
ATOM 2086 C C . GLU A 1 275 ? 20.064 -5.775 -1.481 1.00 89.75 275 GLU A C 1
ATOM 2088 O O . GLU A 1 275 ? 20.802 -6.499 -0.818 1.00 89.75 275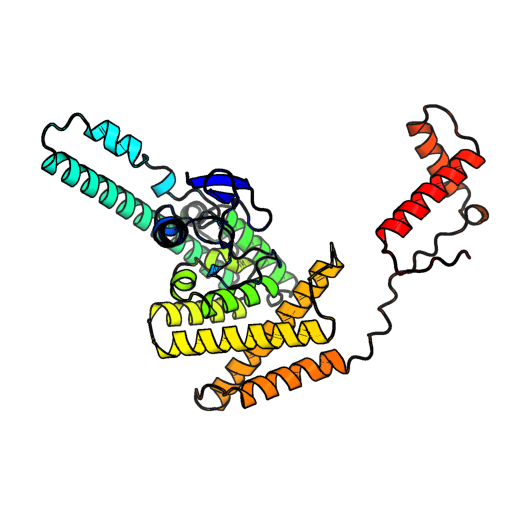 GLU A O 1
ATOM 2093 N N . ILE A 1 276 ? 19.357 -4.791 -0.910 1.00 88.94 276 ILE A N 1
ATOM 2094 C CA . ILE A 1 276 ? 19.393 -4.509 0.536 1.00 88.94 276 ILE A CA 1
ATOM 2095 C C . ILE A 1 276 ? 18.890 -5.717 1.340 1.00 88.94 276 ILE A C 1
ATOM 2097 O O . ILE A 1 276 ? 19.503 -6.099 2.341 1.00 88.94 276 ILE A O 1
ATOM 2101 N N . ALA A 1 277 ? 17.787 -6.336 0.913 1.00 87.56 277 ALA A N 1
ATOM 2102 C CA . ALA A 1 277 ? 17.248 -7.531 1.557 1.00 87.56 277 ALA A CA 1
ATOM 2103 C C . ALA A 1 277 ? 18.202 -8.733 1.427 1.00 87.56 277 ALA A C 1
ATOM 2105 O O . ALA A 1 277 ? 18.443 -9.441 2.410 1.00 87.56 277 ALA A O 1
ATOM 2106 N N . ALA A 1 278 ? 18.791 -8.938 0.244 1.00 88.81 278 ALA A N 1
ATOM 2107 C CA . ALA A 1 278 ? 19.784 -9.982 -0.001 1.00 88.81 278 ALA A CA 1
ATOM 2108 C C . ALA A 1 278 ? 21.025 -9.792 0.878 1.00 88.81 278 ALA A C 1
ATOM 2110 O O . ALA A 1 278 ? 21.440 -10.728 1.560 1.00 88.81 278 ALA A O 1
ATOM 2111 N N . PHE A 1 279 ? 21.541 -8.565 0.972 1.00 91.25 279 PHE A N 1
ATOM 2112 C CA . PHE A 1 279 ? 22.662 -8.230 1.841 1.00 91.25 279 PHE A CA 1
ATOM 2113 C C . PHE A 1 279 ? 22.381 -8.609 3.295 1.00 91.25 279 PHE A C 1
ATOM 2115 O O . PHE A 1 279 ? 23.213 -9.258 3.931 1.00 91.25 279 PHE A O 1
ATOM 2122 N N . LYS A 1 280 ? 21.206 -8.249 3.830 1.00 87.81 280 LYS A N 1
ATOM 2123 C CA . LYS A 1 280 ? 20.822 -8.617 5.202 1.00 87.81 280 LYS A CA 1
ATOM 2124 C C . LYS A 1 280 ? 20.813 -10.132 5.377 1.00 87.81 280 LYS A C 1
ATOM 2126 O O . LYS A 1 280 ? 21.355 -10.635 6.358 1.00 87.81 280 LYS A O 1
ATOM 2131 N N . LYS A 1 281 ? 20.236 -10.863 4.420 1.00 88.12 281 LYS A N 1
ATOM 2132 C CA . LYS A 1 281 ? 20.181 -12.329 4.449 1.00 88.12 281 LYS A CA 1
ATOM 2133 C C . LYS A 1 281 ? 21.579 -12.957 4.438 1.00 88.12 281 LYS A C 1
ATOM 2135 O O . LYS A 1 281 ? 21.825 -13.892 5.191 1.00 88.12 281 LYS A O 1
ATOM 2140 N N . GLU A 1 282 ? 22.488 -12.430 3.627 1.00 91.12 282 GLU A N 1
ATOM 2141 C CA . GLU A 1 282 ? 23.871 -12.908 3.505 1.00 91.12 282 GLU A CA 1
ATOM 2142 C C . GLU A 1 282 ? 24.748 -12.521 4.705 1.00 91.12 282 GLU A C 1
ATOM 2144 O O . GLU A 1 282 ? 25.695 -13.228 5.039 1.00 91.12 282 GLU A O 1
ATOM 2149 N N . ASN A 1 283 ? 24.420 -11.423 5.391 1.00 89.75 283 ASN A N 1
ATOM 2150 C CA . ASN A 1 283 ? 25.194 -10.883 6.509 1.00 89.75 283 ASN A CA 1
ATOM 2151 C C . ASN A 1 283 ? 24.521 -11.129 7.875 1.00 89.75 283 ASN A C 1
ATOM 2153 O O . ASN A 1 283 ? 24.656 -10.307 8.782 1.00 89.75 283 ASN A O 1
ATOM 2157 N N . ASN A 1 284 ? 23.800 -12.243 8.049 1.00 86.62 284 ASN A N 1
ATOM 2158 C CA . ASN A 1 284 ? 23.167 -12.642 9.320 1.00 86.62 284 ASN A CA 1
ATOM 2159 C C . ASN A 1 284 ? 22.262 -11.561 9.946 1.00 86.62 284 ASN A C 1
ATOM 2161 O O . ASN A 1 284 ? 22.285 -11.330 11.154 1.00 86.62 284 ASN A O 1
ATOM 2165 N N . GLY A 1 285 ? 21.483 -10.862 9.122 1.00 81.25 285 GLY A N 1
ATOM 2166 C CA . GLY A 1 285 ? 20.585 -9.795 9.560 1.00 81.25 285 GLY A CA 1
ATOM 2167 C C . GLY A 1 285 ? 21.277 -8.458 9.831 1.00 81.25 285 GLY A C 1
ATOM 2168 O O . GLY A 1 285 ? 20.619 -7.523 10.281 1.00 81.25 285 GLY A O 1
ATOM 2169 N N . ARG A 1 286 ? 22.582 -8.321 9.547 1.00 85.19 286 ARG A N 1
ATOM 2170 C CA . ARG A 1 286 ? 23.277 -7.033 9.649 1.00 85.19 286 ARG A CA 1
ATOM 2171 C C . ARG A 1 286 ? 22.654 -6.028 8.684 1.00 85.19 286 ARG A C 1
ATOM 2173 O O . ARG A 1 286 ? 22.648 -6.233 7.471 1.00 85.19 286 ARG A O 1
ATOM 2180 N N . THR A 1 287 ? 22.195 -4.907 9.226 1.00 83.81 287 THR A N 1
ATOM 2181 C CA . THR A 1 287 ? 21.708 -3.779 8.436 1.00 83.81 287 THR A CA 1
ATOM 2182 C C . THR A 1 287 ? 22.870 -3.167 7.634 1.00 83.81 287 THR A C 1
ATOM 2184 O O . THR A 1 287 ? 23.925 -2.897 8.221 1.00 83.81 287 THR A O 1
ATOM 2187 N N . PRO A 1 288 ? 22.728 -2.960 6.310 1.00 85.44 288 PRO A N 1
ATOM 2188 C CA . PRO A 1 288 ? 23.768 -2.314 5.511 1.00 85.44 288 PRO A CA 1
ATOM 2189 C C . PRO A 1 288 ? 23.994 -0.884 5.989 1.00 85.44 288 PRO A C 1
ATOM 2191 O O . PRO A 1 288 ? 23.056 -0.222 6.422 1.00 85.44 288 PRO A O 1
ATOM 2194 N N . ASN A 1 289 ? 25.229 -0.397 5.926 1.00 85.69 289 ASN A N 1
ATOM 2195 C CA . ASN A 1 289 ? 25.524 1.010 6.191 1.00 85.69 289 ASN A CA 1
ATOM 2196 C C . ASN A 1 289 ? 25.420 1.852 4.901 1.00 85.69 289 ASN A C 1
ATOM 2198 O O . ASN A 1 289 ? 25.132 1.343 3.820 1.00 85.69 289 ASN A O 1
ATOM 2202 N N . GLU A 1 290 ? 25.674 3.154 5.009 1.00 82.31 290 GLU A N 1
ATOM 2203 C CA . GLU A 1 290 ? 25.595 4.087 3.877 1.00 82.31 290 GLU A CA 1
ATOM 2204 C C . GLU A 1 290 ? 26.555 3.747 2.723 1.00 82.31 290 GLU A C 1
ATOM 2206 O O . GLU A 1 290 ? 26.235 3.934 1.545 1.00 82.31 290 GLU A O 1
ATOM 2211 N N . PHE A 1 291 ? 27.734 3.217 3.053 1.00 85.00 291 PHE A N 1
ATOM 2212 C CA . PHE A 1 291 ? 28.713 2.779 2.066 1.00 85.00 291 PHE A CA 1
ATOM 2213 C C . PHE A 1 291 ? 28.234 1.519 1.336 1.00 85.00 291 PHE A C 1
ATOM 2215 O O . PHE A 1 291 ? 28.295 1.465 0.108 1.00 85.00 291 PHE A O 1
ATOM 2222 N N . ASP A 1 292 ? 27.691 0.547 2.074 1.00 87.38 292 ASP A N 1
ATOM 2223 C CA . ASP A 1 292 ? 27.108 -0.679 1.524 1.00 87.38 292 ASP A CA 1
ATOM 2224 C C . ASP A 1 292 ? 25.961 -0.332 0.555 1.00 87.38 292 ASP A C 1
ATOM 2226 O O . ASP A 1 292 ? 25.950 -0.790 -0.589 1.00 87.38 292 ASP A O 1
ATOM 2230 N N . ILE A 1 293 ? 25.035 0.543 0.973 1.00 85.75 293 ILE A N 1
ATOM 2231 C CA . ILE A 1 293 ? 23.910 1.017 0.145 1.00 85.75 293 ILE A CA 1
ATOM 2232 C C . ILE A 1 293 ? 24.419 1.751 -1.097 1.00 85.75 293 ILE A C 1
ATOM 2234 O O . ILE A 1 293 ? 23.927 1.520 -2.203 1.00 85.75 293 ILE A O 1
ATOM 2238 N N . SER A 1 294 ? 25.430 2.610 -0.944 1.00 81.31 294 SER A N 1
ATOM 2239 C CA . SER A 1 294 ? 26.034 3.319 -2.071 1.00 81.31 294 SER A CA 1
ATOM 2240 C C . SER A 1 294 ? 26.683 2.373 -3.079 1.00 81.31 294 SER A C 1
ATOM 2242 O O . SER A 1 294 ? 26.537 2.581 -4.282 1.00 81.31 294 SER A O 1
ATOM 2244 N N . SER A 1 295 ? 27.353 1.320 -2.609 1.00 85.00 295 SER A N 1
ATOM 2245 C CA . SER A 1 295 ? 27.944 0.285 -3.461 1.00 85.00 295 SER A CA 1
ATOM 2246 C C . SER A 1 295 ? 26.872 -0.491 -4.236 1.00 85.00 295 SER A C 1
ATOM 2248 O O . SER A 1 295 ? 26.959 -0.599 -5.460 1.00 85.00 295 SER A O 1
ATOM 2250 N N . MET A 1 296 ? 25.811 -0.945 -3.554 1.00 88.00 296 MET A N 1
ATOM 2251 C CA . MET A 1 296 ? 24.668 -1.626 -4.183 1.00 88.00 296 MET A CA 1
ATOM 2252 C C . MET A 1 296 ? 24.004 -0.749 -5.249 1.00 88.00 296 MET A C 1
ATOM 2254 O O . MET A 1 296 ? 23.779 -1.182 -6.377 1.00 88.00 296 MET A O 1
ATOM 2258 N N . ARG A 1 297 ? 23.745 0.518 -4.920 1.00 86.88 297 ARG A N 1
ATOM 2259 C CA . ARG A 1 297 ? 23.166 1.494 -5.846 1.00 86.88 297 ARG A CA 1
ATOM 2260 C C . ARG A 1 297 ? 24.060 1.719 -7.064 1.00 86.88 297 ARG A C 1
ATOM 2262 O O . ARG A 1 297 ? 23.566 1.665 -8.184 1.00 86.88 297 ARG A O 1
ATOM 2269 N N . ASN A 1 298 ? 25.364 1.922 -6.872 1.00 82.62 298 ASN A N 1
ATOM 2270 C CA . ASN A 1 298 ? 26.304 2.118 -7.978 1.00 82.62 298 ASN A CA 1
ATOM 2271 C C . ASN A 1 298 ? 26.371 0.879 -8.884 1.00 82.62 298 ASN A C 1
ATOM 2273 O O . ASN A 1 298 ? 26.341 1.018 -10.103 1.00 82.62 298 ASN A O 1
ATOM 2277 N N . LYS A 1 299 ? 26.382 -0.330 -8.307 1.00 86.50 299 LYS A N 1
ATOM 2278 C CA . LYS A 1 299 ? 26.308 -1.598 -9.052 1.00 86.50 299 LYS A CA 1
ATOM 2279 C C . LYS A 1 299 ? 25.055 -1.671 -9.930 1.00 86.50 299 LYS A C 1
ATOM 2281 O O . LYS A 1 299 ? 25.148 -2.134 -11.060 1.00 86.50 299 LYS A O 1
ATOM 2286 N N . LEU A 1 300 ? 23.908 -1.196 -9.440 1.00 86.25 300 LEU A N 1
ATOM 2287 C CA . LEU A 1 300 ? 22.656 -1.156 -10.205 1.00 86.25 300 LEU A CA 1
ATOM 2288 C C . LEU A 1 300 ? 22.618 -0.031 -11.249 1.00 86.25 300 LEU A C 1
ATOM 2290 O O . LEU A 1 300 ? 21.994 -0.190 -12.296 1.00 86.25 300 LEU A O 1
ATOM 2294 N N . LEU A 1 301 ? 23.276 1.101 -10.984 1.00 82.25 301 LEU A N 1
ATOM 2295 C CA . LEU A 1 301 ? 23.369 2.220 -11.927 1.00 82.25 301 LEU A CA 1
ATOM 2296 C C . LEU A 1 301 ? 24.323 1.917 -13.084 1.00 82.25 301 LEU A C 1
ATOM 2298 O O . LEU A 1 301 ? 24.076 2.373 -14.195 1.00 82.25 301 LEU A O 1
ATOM 2302 N N . LEU A 1 302 ? 25.383 1.135 -12.862 1.00 77.06 302 LEU A N 1
ATOM 2303 C CA . LE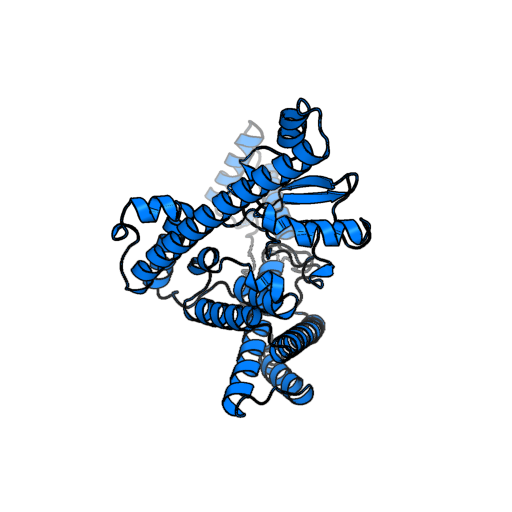U A 1 302 ? 26.386 0.839 -13.888 1.00 77.06 302 LEU A CA 1
ATOM 2304 C C . LEU A 1 302 ? 25.771 0.268 -15.178 1.00 77.06 302 LEU A C 1
ATOM 2306 O O . LEU A 1 302 ? 26.018 0.859 -16.219 1.00 77.06 302 LEU A O 1
ATOM 2310 N N . PRO A 1 303 ? 24.924 -0.779 -15.171 1.00 76.62 303 PRO A N 1
ATOM 2311 C CA . PRO A 1 303 ? 24.255 -1.254 -16.386 1.00 76.62 303 PRO A CA 1
ATOM 2312 C C . PRO A 1 303 ? 23.319 -0.231 -17.041 1.00 76.62 303 PRO A C 1
ATOM 2314 O O . PRO A 1 303 ? 23.084 -0.304 -18.242 1.00 76.62 303 PRO A O 1
ATOM 2317 N N . LEU A 1 304 ? 22.763 0.706 -16.268 1.00 70.75 304 LEU A N 1
ATOM 2318 C CA . LEU A 1 304 ? 21.894 1.763 -16.794 1.00 70.75 304 LEU A CA 1
ATOM 2319 C C . LEU A 1 304 ? 22.689 2.876 -17.483 1.00 70.75 304 LEU A C 1
ATOM 2321 O O . LEU A 1 304 ? 22.186 3.463 -18.430 1.00 70.75 304 LEU A O 1
ATOM 2325 N N . VAL A 1 305 ? 23.913 3.140 -17.017 1.00 62.06 305 VAL A N 1
ATOM 2326 C CA . VAL A 1 305 ? 24.837 4.138 -17.579 1.00 62.06 305 VAL A CA 1
ATOM 2327 C C . VAL A 1 305 ? 25.710 3.545 -18.697 1.00 62.06 305 VAL A C 1
ATOM 2329 O O . VAL A 1 305 ? 26.049 4.245 -19.642 1.00 62.06 305 VAL A O 1
ATOM 2332 N N . LEU A 1 306 ? 26.081 2.262 -18.586 1.00 54.97 306 LEU A N 1
ATOM 2333 C CA . LEU A 1 306 ? 26.889 1.501 -19.553 1.00 54.97 306 LEU A CA 1
ATOM 2334 C C . LEU A 1 306 ? 26.064 0.850 -20.658 1.00 54.97 306 LEU A C 1
ATOM 2336 O O . LEU A 1 306 ? 26.643 0.354 -21.624 1.00 54.97 306 LEU A O 1
ATOM 2340 N N . ARG A 1 307 ? 24.731 0.845 -20.545 1.00 46.03 307 ARG A N 1
ATOM 2341 C CA . ARG A 1 307 ? 23.917 0.847 -21.752 1.00 46.03 307 ARG A CA 1
ATOM 2342 C C . ARG A 1 307 ? 24.358 2.094 -22.518 1.00 46.03 307 ARG A C 1
ATOM 2344 O O . ARG A 1 307 ? 23.896 3.195 -22.228 1.00 46.03 307 ARG A O 1
ATOM 2351 N N . GLU A 1 308 ? 25.239 1.903 -23.510 1.00 37.56 308 GLU A N 1
ATOM 2352 C CA . GLU A 1 308 ? 25.132 2.669 -24.751 1.00 37.56 308 GLU A CA 1
ATOM 2353 C C . GLU A 1 308 ? 23.635 2.824 -25.002 1.00 37.56 308 GLU A C 1
ATOM 2355 O O . GLU A 1 308 ? 22.921 1.828 -24.787 1.00 37.56 308 GLU A O 1
ATOM 2360 N N . PRO A 1 309 ? 23.142 4.034 -25.339 1.00 34.03 309 PRO A N 1
ATOM 2361 C CA . PRO A 1 309 ? 21.735 4.185 -25.669 1.00 34.03 309 PRO A CA 1
ATOM 2362 C C . PRO A 1 309 ? 21.423 3.003 -26.568 1.00 34.03 309 PRO A C 1
ATOM 2364 O O . PRO A 1 309 ? 22.132 2.824 -27.563 1.00 34.03 309 PRO A O 1
ATOM 2367 N N . GLU A 1 310 ? 20.495 2.122 -26.152 1.00 32.00 310 GLU A N 1
ATOM 2368 C CA . GLU A 1 310 ? 20.028 1.094 -27.078 1.00 32.00 310 GLU A CA 1
ATOM 2369 C C . GLU A 1 310 ? 19.812 1.856 -28.375 1.00 32.00 310 GLU A C 1
ATOM 2371 O O . GLU A 1 310 ? 19.187 2.920 -28.268 1.00 32.00 310 GLU A O 1
ATOM 2376 N N . PRO A 1 311 ? 20.437 1.456 -29.506 1.00 31.45 311 PRO A N 1
ATOM 2377 C CA . PRO A 1 311 ? 20.298 2.193 -30.754 1.00 31.45 311 PRO A CA 1
ATOM 2378 C C . PRO A 1 311 ? 18.813 2.425 -30.876 1.00 31.45 311 PRO A C 1
ATOM 2380 O O . PRO A 1 311 ? 18.098 1.421 -30.906 1.00 31.45 311 PRO A O 1
ATOM 2383 N N . ALA A 1 312 ? 18.403 3.695 -30.698 1.00 33.78 312 ALA A N 1
ATOM 2384 C CA . ALA A 1 312 ? 17.080 4.043 -30.186 1.00 33.78 312 ALA A CA 1
ATOM 2385 C C . ALA A 1 312 ? 16.116 3.136 -30.906 1.00 33.78 312 ALA A C 1
ATOM 2387 O O . ALA A 1 312 ? 16.100 3.260 -32.126 1.00 33.78 312 ALA A O 1
ATOM 2388 N N . ALA A 1 313 ? 15.521 2.148 -30.209 1.00 33.78 313 ALA A N 1
ATOM 2389 C CA . ALA A 1 313 ? 14.780 1.075 -30.869 1.00 33.78 313 ALA A CA 1
ATOM 2390 C C . ALA A 1 313 ? 13.885 1.778 -31.861 1.00 33.78 313 ALA A C 1
ATOM 2392 O O . ALA A 1 313 ? 13.054 2.541 -31.365 1.00 33.78 313 ALA A O 1
ATOM 2393 N N . GLU A 1 314 ? 14.216 1.664 -33.164 1.00 32.53 314 GLU A N 1
ATOM 2394 C CA . GLU A 1 314 ? 13.943 2.719 -34.150 1.00 32.53 314 GLU A CA 1
ATOM 2395 C C . GLU A 1 314 ? 12.569 3.257 -33.836 1.00 32.53 314 GLU A C 1
ATOM 2397 O O . GLU A 1 314 ? 11.583 2.531 -33.993 1.00 32.53 314 GLU A O 1
ATOM 2402 N N . VAL A 1 315 ? 12.513 4.459 -33.237 1.00 36.38 315 VAL A N 1
ATOM 2403 C CA . VAL A 1 315 ? 11.231 5.134 -33.051 1.00 36.38 315 VAL A CA 1
ATOM 2404 C C . VAL A 1 315 ? 10.685 5.089 -34.458 1.00 36.38 315 VAL A C 1
ATOM 2406 O O . VAL A 1 315 ? 11.423 5.576 -35.317 1.00 36.38 315 VAL A O 1
ATOM 2409 N N . PRO A 1 316 ? 9.561 4.397 -34.737 1.00 34.62 316 PRO A N 1
ATOM 2410 C CA . PRO A 1 316 ? 9.155 4.157 -36.105 1.00 34.62 316 PRO A CA 1
ATOM 2411 C C . PRO A 1 316 ? 9.049 5.536 -36.718 1.00 34.62 316 PRO A C 1
ATOM 2413 O O . PRO A 1 316 ? 8.163 6.318 -36.367 1.00 34.62 316 PRO A O 1
ATOM 2416 N N . MET A 1 317 ? 10.063 5.880 -37.509 1.00 36.34 317 MET A N 1
ATOM 2417 C CA . MET A 1 317 ? 10.153 7.167 -38.142 1.00 36.34 317 MET A CA 1
ATOM 2418 C C . MET A 1 317 ? 9.028 7.031 -39.142 1.00 36.34 317 MET A C 1
ATOM 2420 O O . MET A 1 317 ? 9.095 6.189 -40.036 1.00 36.34 317 MET A O 1
ATOM 2424 N N . LEU A 1 318 ? 7.911 7.698 -38.865 1.00 40.53 318 LEU A N 1
ATOM 2425 C CA . LEU A 1 318 ? 6.792 7.731 -39.784 1.00 40.53 318 LEU A CA 1
ATOM 2426 C C . LEU A 1 318 ? 7.338 8.406 -41.042 1.00 40.53 318 LEU A C 1
ATOM 2428 O O . LEU A 1 318 ? 7.363 9.631 -41.128 1.00 40.53 318 LEU A O 1
ATOM 2432 N N . GLU A 1 319 ? 7.838 7.606 -41.985 1.00 46.03 319 GLU A N 1
ATOM 2433 C CA . GLU A 1 319 ? 8.023 8.017 -43.369 1.00 46.03 319 GLU A CA 1
ATOM 2434 C C . GLU A 1 319 ? 6.619 8.283 -43.903 1.00 46.03 319 GLU A C 1
ATOM 2436 O O . GLU A 1 319 ? 5.918 7.403 -44.404 1.00 46.03 319 GLU A O 1
ATOM 2441 N N . LEU A 1 320 ? 6.148 9.507 -43.680 1.00 54.75 320 LEU A N 1
ATOM 2442 C CA . LEU A 1 320 ? 4.948 9.998 -44.321 1.00 54.75 320 LEU A CA 1
ATOM 2443 C C . LEU A 1 320 ? 5.314 10.243 -45.777 1.00 54.75 320 LEU A C 1
ATOM 2445 O O . LEU A 1 320 ? 6.058 11.170 -46.083 1.00 54.75 320 LEU A O 1
ATOM 2449 N N . ALA A 1 321 ? 4.797 9.380 -46.650 1.00 59.62 321 ALA A N 1
ATOM 2450 C CA . ALA A 1 321 ? 4.933 9.520 -48.089 1.00 59.62 321 ALA A CA 1
ATOM 2451 C C . ALA A 1 321 ? 4.499 10.926 -48.521 1.00 59.62 321 ALA A C 1
ATOM 2453 O O . ALA A 1 321 ? 3.482 11.450 -48.044 1.00 59.62 321 ALA A O 1
ATOM 2454 N N . ASP A 1 322 ? 5.239 11.541 -49.437 1.00 72.12 322 ASP A N 1
ATOM 2455 C CA . ASP A 1 322 ? 4.793 12.789 -50.035 1.00 72.12 322 ASP A CA 1
ATOM 2456 C C . ASP A 1 322 ? 3.465 12.561 -50.775 1.00 72.12 322 ASP A C 1
ATOM 2458 O O . ASP A 1 322 ? 3.140 11.458 -51.221 1.00 72.12 322 ASP A O 1
ATOM 2462 N N . TRP A 1 323 ? 2.653 13.616 -50.909 1.00 69.88 323 TRP A N 1
ATOM 2463 C CA . TRP A 1 323 ? 1.330 13.516 -51.545 1.00 69.88 323 TRP A CA 1
ATOM 2464 C C . TRP A 1 323 ? 1.387 12.846 -52.929 1.00 69.88 323 TRP A C 1
ATOM 2466 O O . TRP A 1 323 ? 0.469 12.123 -53.308 1.00 69.88 323 TRP A O 1
ATOM 2476 N N . ALA A 1 324 ? 2.483 13.058 -53.666 1.00 73.19 324 ALA A N 1
ATOM 2477 C CA . ALA A 1 324 ? 2.726 12.485 -54.986 1.00 73.19 324 ALA A CA 1
ATOM 2478 C C . ALA A 1 324 ? 2.998 10.970 -54.980 1.00 73.19 324 ALA A C 1
ATOM 2480 O O . ALA A 1 324 ? 2.794 10.336 -56.018 1.00 73.19 324 ALA A O 1
ATOM 2481 N N . ASP A 1 325 ? 3.349 10.395 -53.830 1.00 75.56 325 ASP A N 1
ATOM 2482 C CA . ASP A 1 325 ? 3.693 8.979 -53.660 1.00 75.56 325 ASP A CA 1
ATOM 2483 C C . ASP A 1 325 ? 2.579 8.173 -52.984 1.00 75.56 325 ASP A C 1
ATOM 2485 O O . ASP A 1 325 ? 2.596 6.941 -52.995 1.00 75.56 325 ASP A O 1
ATOM 2489 N N . LEU A 1 326 ? 1.554 8.846 -52.446 1.00 69.69 326 LEU A N 1
ATOM 2490 C CA . LEU A 1 326 ? 0.361 8.172 -51.938 1.00 69.69 326 LEU A CA 1
ATOM 2491 C C . LEU A 1 326 ? -0.332 7.395 -53.064 1.00 69.69 326 LEU A C 1
ATOM 2493 O O . LEU A 1 326 ? -0.557 7.967 -54.138 1.00 69.69 326 LEU A O 1
ATOM 2497 N N . PRO A 1 327 ? -0.749 6.139 -52.842 1.00 75.06 327 PRO A N 1
ATOM 2498 C CA . PRO A 1 327 ? -1.483 5.403 -53.855 1.00 75.06 327 PRO A CA 1
ATOM 2499 C C . PRO A 1 327 ? -2.854 6.073 -54.122 1.00 75.06 327 PRO A C 1
ATOM 2501 O O . PRO A 1 327 ? -3.402 6.754 -53.244 1.00 75.06 327 PRO A O 1
ATOM 2504 N N . PRO A 1 328 ? -3.402 5.979 -55.352 1.00 72.69 328 PRO A N 1
ATOM 2505 C CA . PRO A 1 328 ? -4.573 6.766 -55.765 1.00 72.69 328 PRO A CA 1
ATOM 2506 C C . PRO A 1 328 ? -5.825 6.543 -54.906 1.00 72.69 328 PRO A C 1
ATOM 2508 O O . PRO A 1 328 ? -6.612 7.462 -54.694 1.00 72.69 328 PRO A O 1
ATOM 2511 N N . ASP A 1 329 ? -5.989 5.333 -54.384 1.00 69.12 329 ASP A N 1
ATOM 2512 C CA . ASP A 1 329 ? -7.047 4.926 -53.460 1.00 69.12 329 ASP A CA 1
ATOM 2513 C C . ASP A 1 329 ? -6.938 5.622 -52.093 1.00 69.12 329 ASP A C 1
ATOM 2515 O O . ASP A 1 329 ? -7.950 6.063 -51.547 1.00 69.12 329 ASP A O 1
ATOM 2519 N N . ALA A 1 330 ? -5.726 5.816 -51.567 1.00 68.06 330 ALA A N 1
ATOM 2520 C CA . ALA A 1 330 ? -5.502 6.575 -50.336 1.00 68.06 330 ALA A CA 1
ATOM 2521 C C . ALA A 1 330 ? -5.858 8.062 -50.505 1.00 68.06 330 ALA A C 1
ATOM 2523 O O . ALA A 1 330 ? -6.500 8.652 -49.632 1.00 68.06 330 ALA A O 1
ATOM 2524 N N . ARG A 1 331 ? -5.520 8.664 -51.656 1.00 72.81 331 ARG A N 1
ATOM 2525 C CA . ARG A 1 331 ? -5.906 10.055 -51.971 1.00 72.81 331 ARG A CA 1
ATOM 2526 C C . ARG A 1 331 ? -7.420 10.204 -52.111 1.00 72.81 331 ARG A C 1
ATOM 2528 O O . ARG A 1 331 ? -7.987 11.175 -51.615 1.00 72.81 331 ARG A O 1
ATOM 2535 N N . GLN A 1 332 ? -8.084 9.225 -52.729 1.00 75.00 332 GLN A N 1
ATOM 2536 C CA . GLN A 1 332 ? -9.547 9.178 -52.819 1.00 75.00 332 GLN A CA 1
ATOM 2537 C C . GLN A 1 332 ? -10.212 9.002 -51.449 1.00 75.00 332 GLN A C 1
ATOM 2539 O O . GLN A 1 332 ? -11.248 9.617 -51.192 1.00 75.00 332 GLN A O 1
ATOM 2544 N N . GLY A 1 333 ? -9.614 8.208 -50.556 1.00 72.06 333 GLY A N 1
ATOM 2545 C CA . GLY A 1 333 ? -10.065 8.058 -49.172 1.00 72.06 333 GLY A CA 1
ATOM 2546 C C . GLY A 1 333 ? -10.038 9.384 -48.409 1.00 72.06 333 GLY A C 1
ATOM 2547 O O . GLY A 1 333 ? -11.056 9.780 -47.844 1.00 72.06 333 GLY A O 1
ATOM 2548 N N . LEU A 1 334 ? -8.919 10.112 -48.483 1.00 71.81 334 LEU A N 1
ATOM 2549 C CA . LEU A 1 334 ? -8.758 11.430 -47.854 1.00 71.81 334 LEU A CA 1
ATOM 2550 C C . LEU A 1 334 ? -9.709 12.480 -48.443 1.00 71.81 334 LEU A C 1
ATOM 2552 O O . LEU A 1 334 ? -10.320 13.246 -47.702 1.00 71.81 334 LEU A O 1
ATOM 2556 N N . ALA A 1 335 ? -9.890 12.492 -49.766 1.00 72.44 335 ALA A N 1
ATOM 2557 C CA . ALA A 1 335 ? -10.853 13.377 -50.421 1.00 72.44 335 ALA A CA 1
ATOM 2558 C C . ALA A 1 335 ? -12.301 13.057 -50.010 1.00 72.44 335 ALA A C 1
ATOM 2560 O O . ALA A 1 335 ? -13.106 13.965 -49.821 1.00 72.44 335 ALA A O 1
ATOM 2561 N N . SER A 1 336 ? -12.633 11.777 -49.818 1.00 71.75 336 SER A N 1
ATOM 2562 C CA . SER A 1 336 ? -13.962 11.349 -49.364 1.00 71.75 336 SER A CA 1
ATOM 2563 C C . SER A 1 336 ? -14.232 11.740 -47.911 1.00 71.75 336 SER A C 1
ATOM 2565 O O . SER A 1 336 ? -15.356 12.103 -47.569 1.00 71.75 336 SER A O 1
ATOM 2567 N N . GLU A 1 337 ? -13.215 11.669 -47.053 1.00 72.25 337 GLU A N 1
ATOM 2568 C CA . GLU A 1 337 ? -13.294 12.114 -45.661 1.00 72.25 337 GLU A CA 1
ATOM 2569 C C . GLU A 1 337 ? -13.479 13.632 -45.585 1.00 72.25 337 GLU A C 1
ATOM 2571 O O . GLU A 1 337 ? -14.463 14.104 -45.018 1.00 72.25 337 GLU A O 1
ATOM 2576 N N . LEU A 1 338 ? -12.638 14.389 -46.295 1.00 72.00 338 LEU A N 1
ATOM 2577 C CA . LEU A 1 338 ? -12.762 15.841 -46.394 1.00 72.00 338 LEU A CA 1
ATOM 2578 C C . LEU A 1 338 ? -14.096 16.272 -47.032 1.00 72.00 338 LEU A C 1
ATOM 2580 O O . LEU A 1 338 ? -14.673 17.286 -46.646 1.00 72.00 338 LEU A O 1
ATOM 2584 N N . SER A 1 339 ? -14.633 15.490 -47.972 1.00 72.31 339 SER A N 1
ATOM 2585 C CA . SER A 1 339 ? -15.941 15.758 -48.576 1.00 72.31 339 SER A CA 1
ATOM 2586 C C . SER A 1 339 ? -17.091 15.665 -47.572 1.00 72.31 339 SER A C 1
ATOM 2588 O O . SER A 1 339 ? -18.034 16.457 -47.647 1.00 72.31 339 SER A O 1
ATOM 2590 N N . ARG A 1 340 ? -17.012 14.743 -46.601 1.00 71.81 340 ARG A N 1
ATOM 2591 C CA . ARG A 1 340 ? -18.005 14.637 -45.518 1.00 71.81 340 ARG A CA 1
ATOM 2592 C C . ARG A 1 340 ? -17.966 15.854 -44.602 1.00 71.81 340 ARG A C 1
ATOM 2594 O O . ARG A 1 340 ? -19.027 16.315 -44.189 1.00 71.81 340 ARG A O 1
ATOM 2601 N N . ASP A 1 341 ? -16.776 16.388 -44.349 1.00 69.56 341 ASP A N 1
ATOM 2602 C CA . ASP A 1 341 ? -16.587 17.560 -43.494 1.00 69.56 341 ASP A CA 1
ATOM 2603 C C . ASP A 1 341 ? -16.986 18.868 -44.198 1.00 69.56 341 ASP A C 1
ATOM 2605 O O . ASP A 1 341 ? -17.564 19.761 -43.579 1.00 69.56 341 ASP A O 1
ATOM 2609 N N . LEU A 1 342 ? -16.725 18.983 -45.506 1.00 69.50 342 LEU A N 1
ATOM 2610 C CA . LEU A 1 342 ? -17.048 20.174 -46.302 1.00 69.50 342 LEU A CA 1
ATOM 2611 C C . LEU A 1 342 ? -18.466 20.169 -46.891 1.00 69.50 342 LEU A C 1
ATOM 2613 O O . LEU A 1 342 ? -18.943 21.212 -47.341 1.00 69.50 342 LEU A O 1
ATOM 2617 N N . GLY A 1 343 ? -19.135 19.013 -46.944 1.00 70.69 343 GLY A N 1
ATOM 2618 C CA . GLY A 1 343 ? -20.452 18.856 -47.572 1.00 70.69 343 GLY A CA 1
ATOM 2619 C C . GLY A 1 343 ? -20.459 19.051 -49.098 1.00 70.69 343 GLY A C 1
ATOM 2620 O O . GLY A 1 343 ? -21.523 19.236 -49.687 1.00 70.69 343 GLY A O 1
ATOM 2621 N N . ARG A 1 344 ? -19.285 19.031 -49.739 1.00 85.94 344 ARG A N 1
ATOM 2622 C CA . ARG A 1 344 ? -19.071 19.096 -51.197 1.00 85.94 344 ARG A CA 1
ATOM 2623 C C . ARG A 1 344 ? -17.830 18.292 -51.577 1.00 85.94 344 ARG A C 1
ATOM 2625 O O . ARG A 1 344 ? -17.040 17.952 -50.700 1.00 85.94 344 ARG A O 1
ATOM 2632 N N . GLU A 1 345 ? -17.629 17.999 -52.858 1.00 76.81 345 GLU A N 1
ATOM 2633 C CA . GLU A 1 345 ? -16.372 17.384 -53.303 1.00 76.81 345 GLU A CA 1
ATOM 2634 C C . GLU A 1 345 ? -15.213 18.397 -53.185 1.00 76.81 345 GLU A C 1
ATOM 2636 O O . GLU A 1 345 ? -15.346 19.534 -53.662 1.00 76.81 345 GLU A O 1
ATOM 2641 N N . PRO A 1 346 ? -14.112 18.038 -52.499 1.00 76.69 346 PRO A N 1
ATOM 2642 C CA . PRO A 1 346 ? -12.914 18.863 -52.436 1.00 76.69 346 PRO A CA 1
ATOM 2643 C C . PRO A 1 346 ? -12.095 18.727 -53.718 1.00 76.69 346 PRO A C 1
ATOM 2645 O O . PRO A 1 346 ? -12.069 17.662 -54.340 1.00 76.69 346 PRO A O 1
ATOM 2648 N N . ASP A 1 347 ? -11.393 19.793 -54.093 1.00 79.00 347 ASP A N 1
ATOM 2649 C CA . ASP A 1 347 ? -10.405 19.706 -55.166 1.00 79.00 347 ASP A CA 1
ATOM 2650 C C . ASP A 1 347 ? -9.084 19.067 -54.684 1.00 79.00 347 ASP A C 1
ATOM 2652 O O . ASP A 1 347 ? -8.863 18.816 -53.494 1.00 79.00 347 ASP A O 1
ATOM 2656 N N . GLU A 1 348 ? -8.188 18.756 -55.625 1.00 72.94 348 GLU A N 1
ATOM 2657 C CA . GLU A 1 348 ? -6.925 18.073 -55.319 1.00 72.94 348 GLU A CA 1
ATOM 2658 C C . GLU A 1 348 ? -6.000 18.908 -54.415 1.00 72.94 348 GLU A C 1
ATOM 2660 O O . GLU A 1 348 ? -5.272 18.355 -53.586 1.00 72.94 348 GLU A O 1
ATOM 2665 N N . ALA A 1 349 ? -6.046 20.239 -54.527 1.00 71.56 349 ALA A N 1
ATOM 2666 C CA . ALA A 1 349 ? -5.237 21.125 -53.699 1.00 71.56 349 ALA A CA 1
ATOM 2667 C C . ALA A 1 349 ? -5.758 21.161 -52.253 1.00 71.56 349 ALA A C 1
ATOM 2669 O O . ALA A 1 349 ? -4.960 21.159 -51.311 1.00 71.56 349 ALA A O 1
ATOM 2670 N N . GLU A 1 350 ? -7.078 21.132 -52.073 1.00 66.12 350 GLU A N 1
ATOM 2671 C CA . GLU A 1 350 ? -7.747 21.042 -50.775 1.00 66.12 350 GLU A CA 1
ATOM 2672 C C . GLU A 1 350 ? -7.469 19.700 -50.086 1.00 66.12 350 GLU A C 1
ATOM 2674 O O . GLU A 1 350 ? -7.108 19.678 -48.907 1.00 66.12 350 GLU A O 1
ATOM 2679 N N . ALA A 1 351 ? -7.538 18.587 -50.824 1.00 73.12 351 ALA A N 1
ATOM 2680 C CA . ALA A 1 351 ? -7.218 17.259 -50.297 1.00 73.12 351 ALA A CA 1
ATOM 2681 C C . ALA A 1 351 ? -5.736 17.136 -49.888 1.00 73.12 351 ALA A C 1
ATOM 2683 O O . ALA A 1 351 ? -5.422 16.616 -48.813 1.00 73.12 351 ALA A O 1
ATOM 2684 N N . MET A 1 352 ? -4.821 17.696 -50.686 1.00 73.00 352 MET A N 1
ATOM 2685 C CA . MET A 1 352 ? -3.398 17.773 -50.340 1.00 73.00 352 MET A CA 1
ATOM 2686 C C . MET A 1 352 ? -3.155 18.659 -49.108 1.00 73.00 352 MET A C 1
ATOM 2688 O O . MET A 1 352 ? -2.329 18.328 -48.256 1.00 73.00 352 MET A O 1
ATOM 2692 N N . GLY A 1 353 ? -3.850 19.795 -49.001 1.00 66.38 353 GLY A N 1
ATOM 2693 C CA . GLY A 1 353 ? -3.769 20.685 -47.842 1.00 66.38 353 GLY A CA 1
ATOM 2694 C C . GLY A 1 353 ? -4.237 20.002 -46.556 1.00 66.38 353 GLY A C 1
ATOM 2695 O O . GLY A 1 353 ? -3.570 20.103 -45.525 1.00 66.38 353 GLY A O 1
ATOM 2696 N N . TYR A 1 354 ? -5.330 19.244 -46.637 1.00 69.38 354 TYR A N 1
ATOM 2697 C CA . TYR A 1 354 ? -5.857 18.440 -45.536 1.00 69.38 354 TYR A CA 1
ATOM 2698 C C . TYR A 1 354 ? -4.873 17.351 -45.095 1.00 69.38 354 TYR A C 1
ATOM 2700 O O . TYR A 1 354 ? -4.559 17.250 -43.908 1.00 69.38 354 TYR A O 1
ATOM 2708 N N . TYR A 1 355 ? -4.283 16.625 -46.051 1.00 73.19 355 TYR A N 1
ATOM 2709 C CA . TYR A 1 355 ? -3.218 15.658 -45.779 1.00 73.19 355 TYR A CA 1
ATOM 2710 C C . TYR A 1 355 ? -2.025 16.301 -45.060 1.00 73.19 355 TYR A C 1
ATOM 2712 O O . TYR A 1 355 ? -1.604 15.820 -44.010 1.00 73.19 355 TYR A O 1
ATOM 2720 N N . LYS A 1 356 ? -1.524 17.443 -45.554 1.00 67.19 356 LYS A N 1
ATOM 2721 C CA . LYS A 1 356 ? -0.427 18.191 -44.910 1.00 67.19 356 LYS A CA 1
ATOM 2722 C C . LYS A 1 356 ? -0.779 18.663 -43.499 1.00 67.19 356 LYS A C 1
ATOM 2724 O O . LYS A 1 356 ? 0.096 18.685 -42.634 1.00 67.19 356 LYS A O 1
ATOM 2729 N N . GLY A 1 357 ? -2.039 19.023 -43.255 1.00 60.06 357 GLY A N 1
ATOM 2730 C CA . GLY A 1 357 ? -2.541 19.374 -41.927 1.00 60.06 357 GLY A CA 1
ATOM 2731 C C . GLY A 1 357 ? -2.484 18.193 -40.957 1.00 60.06 357 GLY A C 1
ATOM 2732 O O . GLY A 1 357 ? -1.959 18.336 -39.854 1.00 60.06 357 GLY A O 1
ATOM 2733 N N . ILE A 1 358 ? -2.938 17.014 -41.393 1.00 65.31 358 ILE A N 1
ATOM 2734 C CA . ILE A 1 358 ? -2.859 15.765 -40.620 1.00 65.31 358 ILE A CA 1
ATOM 2735 C C . ILE A 1 358 ? -1.399 15.400 -40.335 1.00 65.31 358 ILE A C 1
ATOM 2737 O O . ILE A 1 358 ? -1.044 15.158 -39.185 1.00 65.31 358 ILE A O 1
ATOM 2741 N N . VAL A 1 359 ? -0.537 15.437 -41.355 1.00 59.66 359 VAL A N 1
ATOM 2742 C CA . VAL A 1 359 ? 0.910 15.186 -41.231 1.00 59.66 359 VAL A CA 1
ATOM 2743 C C . VAL A 1 359 ? 1.539 16.135 -40.206 1.00 59.66 359 VAL A C 1
ATOM 2745 O O . VAL A 1 359 ? 2.285 15.699 -39.334 1.00 59.66 359 VAL A O 1
ATOM 2748 N N . SER A 1 360 ? 1.194 17.424 -40.256 1.00 54.09 360 SER A N 1
ATOM 2749 C CA . SER A 1 360 ? 1.718 18.437 -39.331 1.00 54.09 360 SER A CA 1
ATOM 2750 C C . SER A 1 360 ? 1.231 18.226 -37.896 1.00 54.09 360 SER A C 1
ATOM 2752 O O . SER A 1 360 ? 1.998 18.424 -36.958 1.00 54.09 360 SER A O 1
ATOM 2754 N N . LEU A 1 361 ? -0.022 17.799 -37.703 1.00 54.19 361 LEU A N 1
ATOM 2755 C CA . LEU A 1 361 ? -0.570 17.473 -36.382 1.00 54.19 361 LEU A CA 1
ATOM 2756 C C . LEU A 1 361 ? 0.057 16.202 -35.800 1.00 54.19 361 LEU A C 1
ATOM 2758 O O . LEU A 1 361 ? 0.360 16.166 -34.608 1.00 54.19 361 LEU A O 1
ATOM 2762 N N . LEU A 1 362 ? 0.298 15.191 -36.637 1.00 52.84 362 LEU A N 1
ATOM 2763 C CA . LEU A 1 362 ? 1.009 13.972 -36.252 1.00 52.84 362 LEU A CA 1
ATOM 2764 C C . LEU A 1 362 ? 2.470 14.273 -35.892 1.00 52.84 362 LEU A C 1
ATOM 2766 O O . LEU A 1 362 ? 2.963 13.760 -34.890 1.00 52.84 362 LEU A O 1
ATOM 2770 N N . ALA A 1 363 ? 3.129 15.165 -36.635 1.00 50.91 363 ALA A N 1
ATOM 2771 C CA . ALA A 1 363 ? 4.470 15.645 -36.312 1.00 50.91 363 ALA A CA 1
ATOM 2772 C C . ALA A 1 363 ? 4.508 16.447 -34.999 1.00 50.91 363 ALA A C 1
ATOM 2774 O O . ALA A 1 363 ? 5.408 16.254 -34.186 1.00 50.91 363 ALA A O 1
ATOM 2775 N N . LEU A 1 364 ? 3.508 17.300 -34.739 1.00 48.25 364 LEU A N 1
ATOM 2776 C CA . LEU A 1 364 ? 3.401 18.036 -33.474 1.00 48.25 364 LEU A CA 1
ATOM 2777 C C . LEU A 1 364 ? 3.171 17.099 -32.277 1.00 48.25 364 LEU A C 1
ATOM 2779 O O . LEU A 1 364 ? 3.707 17.332 -31.195 1.00 48.25 364 LEU A O 1
ATOM 2783 N N . ALA A 1 365 ? 2.384 16.038 -32.474 1.00 45.12 365 ALA A N 1
ATOM 2784 C CA . ALA A 1 365 ? 2.126 15.013 -31.466 1.00 45.12 365 ALA A CA 1
ATOM 2785 C C . ALA A 1 365 ? 3.353 14.122 -31.182 1.00 45.12 365 ALA A C 1
ATOM 2787 O O . ALA A 1 365 ? 3.406 13.499 -30.122 1.00 45.12 365 ALA A O 1
ATOM 2788 N N . ALA A 1 366 ? 4.336 14.088 -32.092 1.00 46.66 366 ALA A N 1
ATOM 2789 C CA . ALA A 1 366 ? 5.566 13.302 -31.981 1.00 46.66 366 ALA A CA 1
ATOM 2790 C C . ALA A 1 366 ? 6.737 14.017 -31.261 1.00 46.66 366 ALA A C 1
ATOM 2792 O O . ALA A 1 366 ? 7.740 13.371 -30.974 1.00 46.66 366 ALA A O 1
ATOM 2793 N N . GLY A 1 367 ? 6.609 15.301 -30.894 1.00 39.88 367 GLY A N 1
ATOM 2794 C CA . GLY A 1 367 ? 7.541 15.992 -29.986 1.00 39.88 367 GLY A CA 1
ATOM 2795 C C . GLY A 1 367 ? 8.644 16.834 -30.653 1.00 39.88 367 GLY A C 1
ATOM 2796 O O . GLY A 1 367 ? 9.231 16.477 -31.670 1.00 39.88 367 GLY A O 1
ATOM 2797 N N . ALA A 1 368 ? 8.934 17.982 -30.031 1.00 44.12 368 ALA A N 1
ATOM 2798 C CA . ALA A 1 368 ? 9.689 19.128 -30.552 1.00 44.12 368 ALA A CA 1
ATOM 2799 C C . ALA A 1 368 ? 11.221 18.968 -30.735 1.00 44.12 368 ALA A C 1
ATOM 2801 O O . ALA A 1 368 ? 11.908 19.980 -30.802 1.00 44.12 368 ALA A O 1
ATOM 2802 N N . ASP A 1 369 ? 11.756 17.750 -30.870 1.00 46.56 369 ASP A N 1
ATOM 2803 C CA . ASP A 1 369 ? 13.180 17.508 -31.202 1.00 46.56 369 ASP A CA 1
ATOM 2804 C C . ASP A 1 369 ? 13.386 16.483 -32.347 1.00 46.56 369 ASP A C 1
ATOM 2806 O O . ASP A 1 369 ? 14.518 16.169 -32.718 1.00 46.56 369 ASP A O 1
ATOM 2810 N N . GLY A 1 370 ? 12.310 15.977 -32.966 1.00 38.06 370 GLY A N 1
ATOM 2811 C CA . GLY A 1 370 ? 12.380 15.071 -34.119 1.00 38.06 370 GLY A CA 1
ATOM 2812 C C . GLY A 1 370 ? 12.277 15.815 -35.453 1.00 38.06 370 GLY A C 1
ATOM 2813 O O . GLY A 1 370 ? 11.193 16.225 -35.858 1.00 38.06 370 GLY A O 1
ATOM 2814 N N . GLY A 1 371 ? 13.395 15.994 -36.159 1.00 37.81 371 GLY A N 1
ATOM 2815 C CA . GLY A 1 371 ? 13.395 16.565 -37.509 1.00 37.81 371 GLY A CA 1
ATOM 2816 C C . GLY A 1 371 ? 12.705 15.647 -38.527 1.00 37.81 371 GLY A C 1
ATOM 2817 O O . GLY A 1 371 ? 13.065 14.479 -38.651 1.00 37.81 371 GLY A O 1
ATOM 2818 N N . ILE A 1 372 ? 11.747 16.189 -39.285 1.00 40.06 372 ILE A N 1
ATOM 2819 C CA . ILE A 1 372 ? 11.106 15.513 -40.422 1.00 40.06 372 ILE A CA 1
ATOM 2820 C C . ILE A 1 372 ? 12.085 15.495 -41.604 1.00 40.06 372 ILE A C 1
ATOM 2822 O O . ILE A 1 372 ? 12.624 16.541 -41.975 1.00 40.06 372 ILE A O 1
ATOM 2826 N N . ARG A 1 373 ? 12.287 14.335 -42.237 1.00 42.22 373 ARG A N 1
ATOM 2827 C CA . ARG A 1 373 ? 12.812 14.264 -43.608 1.00 42.22 373 ARG A CA 1
ATOM 2828 C C . ARG A 1 373 ? 11.662 13.954 -44.556 1.00 42.22 373 ARG A C 1
ATOM 2830 O O . ARG A 1 373 ? 10.999 12.939 -44.393 1.00 42.22 373 ARG A O 1
ATOM 2837 N N . HIS A 1 374 ? 11.450 14.847 -45.518 1.00 39.53 374 HIS A N 1
ATOM 2838 C CA . HIS A 1 374 ? 10.690 14.537 -46.725 1.00 39.53 374 HIS A CA 1
ATOM 2839 C C . HIS A 1 374 ? 11.518 13.575 -47.584 1.00 39.53 374 HIS A C 1
ATOM 2841 O O . HIS A 1 374 ? 12.745 13.730 -47.642 1.00 39.53 374 HIS A O 1
ATOM 2847 N N . SER A 1 375 ? 10.853 12.573 -48.158 1.00 46.09 375 SER A N 1
ATOM 2848 C CA . SER A 1 375 ? 11.437 11.580 -49.067 1.00 46.09 375 SER A CA 1
ATOM 2849 C C . SER A 1 375 ? 11.925 12.214 -50.365 1.00 46.09 375 SER A C 1
ATOM 2851 O O . SER A 1 375 ? 11.230 13.118 -50.874 1.00 46.09 375 SER A O 1
#

pLDDT: mean 70.55, std 14.16, range [31.45, 93.25]

Foldseek 3Di:
DKDFQDADPFDQQKTFIADPNHWQFVPRDPPVVVVVCQVCCVLQQKAADLGPDPVCVDFPSGRIRIIAHALNDGQQLNVDDDLVRLLVVLVPPPDPVVSVVVSVVVSVVSSVVSVVLVVLLLVLLVVLVVCLVVVHASVVRDPVSDVSVDPLSNVLSVLCNVCVVVVNLQVADLLVLLSLLLCCLRPVVSSLSHSLSSRDSRGRPVSSVVSVVSSVVSVVVDPVSNVLSPVLNVLLVVLQVVCVVVPLDLPPDDDPVSVVSSSVSSVLSVQLVVQQVVVCVVVVNDHDDPVRSVVSSVVSCCVVNPPPCPVPPPPPQPQPAQPVPDDPVVLVVLQVVVCVVVVHGDDSVVSNVSSVVVVVVVVVVVDDPDDDDHD

Radius of gyration: 27.19 Å; chains: 1; bounding box: 63×50×87 Å

Sequence (375 aa):
GLQIISSSKGAPDSVDLGWKGQALKSGAAPKEVYDYIHDNAARYGMYFPVTDDPEQAAPFSTRGGTVAPRGNRVAQRALGPSTEDIDRSLAGIGDDKVRQLTQRRVQTTLETQARAEDARIKQAKAELWRVIDAGKTPDDVPREIRQAAGMEAVSAAWNYMQTVAKGRAGQGDEVLLYDMRRYAAMNPDGFAGVDLSDYRGRLGTGAFRELSELQNDALSGQAAMKREGLQLADAFAQSQKQLESIGITANGKFGAERQAAIQQIARFQNALASEIAAFKKENNGRTPNEFDISSMRNKLLLPLVLREPEPAAEVPMLELADWADLPPDARQGLASELSRDLGREPDEAEAMGYYKGIVSLLALAAGADGGIRHS